Protein AF-T0ZUI6-F1 (afdb_monomer_lite)

Organism: NCBI:txid410659

Foldseek 3Di:
DVVVVVVVQLVCLQVLNRDDDDFFQWDADPSRAIAGDPPVLLLLLLLLLLVLCVVPLALQSSLVVCVLLLFFHWGAACDDPRHRDIDTHRDDSVNSVVSLLDCVLQVKRFAAQWDWDQDPVRDTDTGGDDPVPTSDIGGNRYDHSDHPVSSVVSVVSVVLVPQDDPQGHQDDDDDDDQPCRSNDADPPPRHAWDWDWDDDPVGTWIKTWQCPCCVPPVDPTPDIDTRPVVVVVVVVVVVVVCDLVVLVVVVVVVVVVVVSSVSSLVSLVVQLVVLVVQLVVLVVVLVPDDVVPVVVNVVSVVVNVVSVVVNVVSVVSSVVSVVVVVVPDDPVNSVVSSCVVVVSVVD

Structure (mmCIF, N/CA/C/O backbone):
data_AF-T0ZUI6-F1
#
_entry.id   AF-T0ZUI6-F1
#
loop_
_atom_site.group_PDB
_atom_site.id
_atom_site.type_symbol
_atom_site.label_atom_id
_atom_site.label_alt_id
_atom_site.label_comp_id
_atom_site.label_asym_id
_atom_site.label_entity_id
_atom_site.label_seq_id
_atom_site.pdbx_PDB_ins_code
_atom_site.Cartn_x
_atom_site.Cartn_y
_atom_site.Cartn_z
_atom_site.occupancy
_atom_site.B_iso_or_equiv
_atom_site.auth_seq_id
_atom_site.auth_comp_id
_atom_site.auth_asym_id
_atom_site.auth_atom_id
_atom_site.pdbx_PDB_model_num
ATOM 1 N N . ILE A 1 1 ? 30.536 22.634 -16.771 1.00 45.31 1 ILE A N 1
ATOM 2 C CA . ILE A 1 1 ? 29.563 21.756 -17.487 1.00 45.31 1 ILE A CA 1
ATOM 3 C C . ILE A 1 1 ? 28.452 21.236 -16.556 1.00 45.31 1 ILE A C 1
ATOM 5 O O . ILE A 1 1 ? 27.293 21.304 -16.951 1.00 45.31 1 ILE A O 1
ATOM 9 N N . ARG A 1 2 ? 28.750 20.805 -15.313 1.00 40.41 2 ARG A N 1
ATOM 10 C CA . ARG A 1 2 ? 27.733 20.377 -14.320 1.00 40.41 2 ARG A CA 1
ATOM 11 C C . ARG A 1 2 ? 26.685 21.452 -13.968 1.00 40.41 2 ARG A C 1
ATOM 13 O O . ARG A 1 2 ? 25.501 21.129 -13.956 1.00 40.41 2 ARG A O 1
ATOM 20 N N . ASP A 1 3 ? 27.079 22.716 -13.801 1.00 45.09 3 ASP A N 1
ATOM 21 C CA . ASP A 1 3 ? 26.139 23.778 -13.383 1.00 45.09 3 ASP A CA 1
ATOM 22 C C . ASP A 1 3 ? 25.183 24.250 -14.491 1.00 45.09 3 ASP A C 1
ATOM 24 O O . ASP A 1 3 ? 24.012 24.528 -14.230 1.00 45.09 3 ASP A O 1
ATOM 28 N N . ARG A 1 4 ? 25.628 24.245 -15.759 1.00 49.06 4 ARG A N 1
ATOM 29 C CA . ARG A 1 4 ? 24.773 24.577 -16.920 1.00 49.06 4 ARG A CA 1
ATOM 30 C C . ARG A 1 4 ? 23.642 23.561 -17.118 1.00 49.06 4 ARG A C 1
ATOM 32 O O . ARG A 1 4 ? 22.514 23.954 -17.405 1.00 49.06 4 ARG A O 1
ATOM 39 N N . ASN A 1 5 ? 23.916 22.271 -16.903 1.00 72.31 5 ASN A N 1
ATOM 40 C CA . ASN A 1 5 ? 22.884 21.233 -16.972 1.00 72.31 5 ASN A CA 1
ATOM 41 C C . ASN A 1 5 ? 21.892 21.326 -15.810 1.00 72.31 5 ASN A C 1
ATOM 43 O O . ASN A 1 5 ? 20.707 21.055 -16.001 1.00 72.31 5 ASN A O 1
ATOM 47 N N . TRP A 1 6 ? 22.334 21.766 -14.630 1.00 78.19 6 TRP A N 1
ATOM 48 C CA . TRP A 1 6 ? 21.431 21.952 -13.497 1.00 78.19 6 TRP A CA 1
ATOM 49 C C . TRP A 1 6 ? 20.446 23.108 -13.748 1.00 78.19 6 TRP A C 1
ATOM 51 O O . TRP A 1 6 ? 19.241 22.939 -13.580 1.00 78.19 6 TRP A O 1
ATOM 61 N N . GLY A 1 7 ? 20.902 24.249 -14.272 1.00 81.56 7 GLY A N 1
ATOM 62 C CA . GLY A 1 7 ? 19.999 25.347 -14.652 1.00 81.56 7 GLY A CA 1
ATOM 63 C C . GLY A 1 7 ? 18.907 24.917 -15.647 1.00 81.56 7 GLY A C 1
ATOM 64 O O . GLY A 1 7 ? 17.725 25.215 -15.454 1.00 81.56 7 GLY A O 1
ATOM 65 N N . ALA A 1 8 ? 19.280 24.132 -16.665 1.00 84.62 8 ALA A N 1
ATOM 66 C CA . ALA A 1 8 ? 18.344 23.599 -17.657 1.00 84.62 8 ALA A CA 1
ATOM 67 C C . ALA A 1 8 ? 17.336 22.598 -17.056 1.00 84.62 8 ALA A C 1
ATOM 69 O O . ALA A 1 8 ? 16.141 22.665 -17.357 1.00 84.62 8 ALA A O 1
ATOM 70 N N . ILE A 1 9 ? 17.788 21.698 -16.174 1.00 85.88 9 ILE A N 1
ATOM 71 C CA . ILE A 1 9 ? 16.911 20.753 -15.465 1.00 85.88 9 ILE A CA 1
ATOM 72 C C . ILE A 1 9 ? 15.926 21.509 -14.568 1.00 85.88 9 ILE A C 1
ATOM 74 O O . ILE A 1 9 ? 14.733 21.220 -14.616 1.00 85.88 9 ILE A O 1
ATOM 78 N N . LEU A 1 10 ? 16.387 22.502 -13.799 1.00 88.19 10 LEU A N 1
ATOM 79 C CA . LEU A 1 10 ? 15.525 23.308 -12.926 1.00 88.19 10 LEU A CA 1
ATOM 80 C C . LEU A 1 10 ? 14.467 24.073 -13.722 1.00 88.19 10 LEU A C 1
ATOM 82 O O . LEU A 1 10 ? 13.301 24.070 -13.339 1.00 88.19 10 LEU A O 1
ATOM 86 N N . SER A 1 11 ? 14.844 24.680 -14.851 1.00 88.81 11 SER A N 1
ATOM 87 C CA . SER A 1 11 ? 13.900 25.366 -15.745 1.00 88.81 11 SER A CA 1
ATOM 88 C C . SER A 1 11 ? 12.824 24.418 -16.293 1.00 88.81 11 SER A C 1
ATOM 90 O O . SER A 1 11 ? 11.643 24.768 -16.351 1.00 88.81 11 SER A O 1
ATOM 92 N N . ARG A 1 12 ? 13.199 23.190 -16.673 1.00 89.12 12 ARG A N 1
ATOM 93 C CA . ARG A 1 12 ? 12.242 22.168 -17.131 1.00 89.12 12 ARG A CA 1
ATOM 94 C C . ARG A 1 12 ? 11.371 21.631 -15.996 1.00 89.12 12 ARG A C 1
ATOM 96 O O . ARG A 1 12 ? 10.187 21.398 -16.214 1.00 89.12 12 ARG A O 1
ATOM 103 N N . ALA A 1 13 ? 11.935 21.453 -14.805 1.00 89.06 13 ALA A N 1
ATOM 104 C CA . ALA A 1 13 ? 11.208 20.991 -13.628 1.00 89.06 13 ALA A CA 1
ATOM 105 C C . ALA A 1 13 ? 10.155 22.011 -13.176 1.00 89.06 13 ALA A C 1
ATOM 107 O O . ALA A 1 13 ? 9.006 21.632 -12.971 1.00 89.06 13 ALA A O 1
ATOM 108 N N . LYS A 1 14 ? 10.507 23.305 -13.144 1.00 88.94 14 LYS A N 1
ATOM 109 C CA . LYS A 1 14 ? 9.570 24.405 -12.847 1.00 88.94 14 LYS A CA 1
ATOM 110 C C . LYS A 1 14 ? 8.379 24.452 -13.800 1.00 88.94 14 LYS A C 1
ATOM 112 O O . LYS A 1 14 ? 7.282 24.788 -13.377 1.00 88.94 14 LYS A O 1
ATOM 117 N N . ARG A 1 15 ? 8.585 24.068 -15.063 1.00 88.19 15 ARG A N 1
ATOM 118 C CA . ARG A 1 15 ? 7.530 23.962 -16.084 1.00 88.19 15 ARG A CA 1
ATOM 119 C C . ARG A 1 15 ? 6.789 22.618 -16.088 1.00 88.19 15 ARG A C 1
ATOM 121 O O . ARG A 1 15 ? 5.941 22.415 -16.943 1.00 88.19 15 ARG A O 1
ATOM 128 N N . GLY A 1 16 ? 7.135 21.673 -15.212 1.00 86.00 16 GLY A N 1
ATOM 129 C CA . GLY A 1 16 ? 6.496 20.351 -15.164 1.00 86.00 16 GLY A CA 1
ATOM 130 C C . GLY A 1 16 ? 6.916 19.364 -16.263 1.00 86.00 16 GLY A C 1
ATOM 131 O O . GLY A 1 16 ? 6.442 18.235 -16.286 1.00 86.00 16 GLY A O 1
ATOM 132 N N . VAL A 1 17 ? 7.839 19.740 -17.156 1.00 87.56 17 VAL A N 1
ATOM 133 C CA . VAL A 1 17 ? 8.213 18.952 -18.354 1.00 87.56 17 VAL A CA 1
ATOM 134 C C . VAL A 1 17 ? 9.486 18.118 -18.175 1.00 87.56 17 VAL A C 1
ATOM 136 O O . VAL A 1 17 ? 10.002 17.506 -19.119 1.00 87.56 17 VAL A O 1
ATOM 139 N N . PHE A 1 18 ? 10.073 18.129 -16.977 1.00 89.88 18 PHE A N 1
ATOM 140 C CA . PHE A 1 18 ? 11.221 17.283 -16.669 1.00 89.88 18 PHE A CA 1
ATOM 141 C C . PHE A 1 18 ? 10.754 15.870 -16.292 1.00 89.88 18 PHE A C 1
ATOM 143 O O . PHE A 1 18 ? 10.020 15.702 -15.315 1.00 89.88 18 PHE A O 1
ATOM 150 N N . ARG A 1 19 ? 11.207 14.859 -17.051 1.00 89.56 19 ARG A N 1
ATOM 151 C CA . ARG A 1 19 ? 10.860 13.447 -16.829 1.00 89.56 19 ARG A CA 1
ATOM 152 C C . ARG A 1 19 ? 11.499 12.937 -15.536 1.00 89.56 19 ARG A C 1
ATOM 154 O O . ARG A 1 19 ? 12.711 12.767 -15.439 1.00 89.56 19 ARG A O 1
ATOM 161 N N . CYS A 1 20 ? 10.653 12.655 -14.554 1.00 88.12 20 CYS A N 1
ATOM 162 C CA . CYS A 1 20 ? 11.022 12.004 -13.302 1.00 88.12 20 CYS A CA 1
ATOM 163 C C . CYS A 1 20 ? 10.689 10.513 -13.355 1.00 88.12 20 CYS A C 1
ATOM 165 O O . CYS A 1 20 ? 9.797 10.098 -14.092 1.00 88.12 20 CYS A O 1
ATOM 167 N N . MET A 1 21 ? 11.341 9.713 -12.513 1.00 89.75 21 MET A N 1
ATOM 168 C CA . MET A 1 21 ? 10.898 8.343 -12.256 1.00 89.75 21 MET A CA 1
ATOM 169 C C . MET A 1 21 ? 9.451 8.356 -11.737 1.00 89.75 21 MET A C 1
ATOM 171 O O . MET A 1 21 ? 9.149 9.057 -10.766 1.00 89.75 21 MET A O 1
ATOM 175 N N . LEU A 1 22 ? 8.570 7.607 -12.400 1.00 92.81 22 LEU A N 1
ATOM 176 C CA . LEU A 1 22 ? 7.165 7.484 -12.024 1.00 92.81 22 LEU A CA 1
ATOM 177 C C . LEU A 1 22 ? 6.980 6.353 -11.002 1.00 92.81 22 LEU A C 1
ATOM 179 O O . LEU A 1 22 ? 7.715 5.365 -11.049 1.00 92.81 22 LEU A O 1
ATOM 183 N N . PRO A 1 23 ? 6.034 6.481 -10.055 1.00 94.50 23 PRO A N 1
ATOM 184 C CA . PRO A 1 23 ? 5.627 5.347 -9.238 1.00 94.50 23 PRO A CA 1
ATOM 185 C C . PRO A 1 23 ? 4.874 4.311 -10.089 1.00 94.50 23 PRO A C 1
ATOM 187 O O . PRO A 1 23 ? 4.477 4.594 -11.220 1.00 94.50 23 PRO A O 1
ATOM 190 N N . ILE A 1 24 ? 4.677 3.110 -9.538 1.00 95.94 24 ILE A N 1
ATOM 191 C CA . ILE A 1 24 ? 3.843 2.085 -10.176 1.00 95.94 24 ILE A CA 1
ATOM 192 C C . ILE A 1 24 ? 2.432 2.634 -10.441 1.00 95.94 24 ILE A C 1
ATOM 194 O O . ILE A 1 24 ? 1.942 3.466 -9.682 1.00 95.94 24 ILE A O 1
ATOM 198 N N . GLY A 1 25 ? 1.801 2.197 -11.530 1.00 95.62 25 GLY A N 1
ATOM 199 C CA . GLY A 1 25 ? 0.489 2.696 -11.941 1.00 95.62 25 GLY A CA 1
ATOM 200 C C . GLY A 1 25 ? 0.518 3.821 -12.959 1.00 95.62 25 GLY A C 1
ATOM 201 O O . GLY A 1 25 ? -0.556 4.257 -13.369 1.00 95.62 25 GLY A O 1
ATOM 202 N N . PHE A 1 26 ? 1.702 4.256 -13.390 1.00 96.38 26 PHE A N 1
ATOM 203 C CA . PHE A 1 26 ? 1.852 5.281 -14.413 1.00 96.38 26 PHE A CA 1
ATOM 204 C C . PHE A 1 26 ? 2.934 4.937 -15.429 1.00 96.38 26 PHE A C 1
ATOM 206 O O . PHE A 1 26 ? 3.950 4.314 -15.101 1.00 96.38 26 PHE A O 1
ATOM 213 N N . VAL A 1 27 ? 2.746 5.436 -16.646 1.00 95.00 27 VAL A N 1
ATOM 214 C CA . VAL A 1 27 ? 3.715 5.376 -17.744 1.00 95.00 27 VAL A CA 1
ATOM 215 C C . VAL A 1 27 ? 3.816 6.737 -18.433 1.00 95.00 27 VAL A C 1
ATOM 217 O O . VAL A 1 27 ? 2.928 7.578 -18.296 1.00 95.00 27 VAL A O 1
ATOM 220 N N . TYR A 1 28 ? 4.916 6.965 -19.151 1.00 94.06 28 TYR A N 1
ATOM 221 C CA . TYR A 1 28 ? 5.004 8.080 -20.091 1.00 94.06 28 TYR A CA 1
ATOM 222 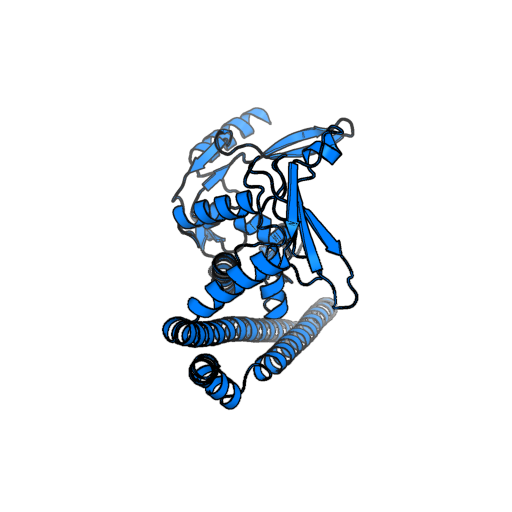C C . TYR A 1 28 ? 4.534 7.619 -21.469 1.00 94.06 28 TYR A C 1
ATOM 224 O O . TYR A 1 28 ? 4.926 6.533 -21.901 1.00 94.06 28 TYR A O 1
ATOM 232 N N . ASP A 1 29 ? 3.757 8.447 -22.159 1.00 92.12 29 ASP A N 1
ATOM 233 C CA . ASP A 1 29 ? 3.472 8.262 -23.584 1.00 92.12 29 ASP A CA 1
ATOM 234 C C . ASP A 1 29 ? 4.645 8.730 -24.473 1.00 92.12 29 ASP A C 1
ATOM 236 O O . ASP A 1 29 ? 5.714 9.135 -23.986 1.00 92.12 29 ASP A O 1
ATOM 240 N N . ALA A 1 30 ? 4.451 8.664 -25.794 1.00 89.81 30 ALA A N 1
ATOM 241 C CA . ALA A 1 30 ? 5.429 9.128 -26.777 1.00 89.81 30 ALA A CA 1
ATOM 242 C C . ALA A 1 30 ? 5.774 10.620 -26.589 1.00 89.81 30 ALA A C 1
ATOM 244 O O . ALA A 1 30 ? 6.952 10.989 -26.618 1.00 89.81 30 ALA A O 1
ATOM 245 N N . ASP A 1 31 ? 4.771 11.442 -26.272 1.00 88.50 31 ASP A N 1
ATOM 246 C CA . ASP A 1 31 ? 4.897 12.886 -26.053 1.00 88.50 31 ASP A CA 1
ATOM 247 C C . ASP A 1 31 ? 5.491 13.242 -24.675 1.00 88.50 31 ASP A C 1
ATOM 249 O O . ASP A 1 31 ? 5.823 14.394 -24.389 1.00 88.50 31 ASP A O 1
ATOM 253 N N . GLY A 1 32 ? 5.690 12.253 -23.798 1.00 87.06 32 GLY A N 1
ATOM 254 C CA . GLY A 1 32 ? 6.199 12.438 -22.443 1.00 87.06 32 GLY A CA 1
ATOM 255 C C . GLY A 1 32 ? 5.173 12.932 -21.430 1.00 87.06 32 GLY A C 1
ATOM 256 O O . GLY A 1 32 ? 5.584 13.403 -20.366 1.00 87.06 32 GLY A O 1
ATOM 257 N N . ARG A 1 33 ? 3.878 12.811 -21.722 1.00 90.75 33 ARG A N 1
ATOM 258 C CA . ARG A 1 33 ? 2.788 13.019 -20.766 1.00 90.75 33 ARG A CA 1
ATOM 259 C C . ARG A 1 33 ? 2.650 11.791 -19.878 1.00 90.75 33 ARG A C 1
ATOM 261 O O . ARG A 1 33 ? 2.968 10.672 -20.274 1.00 90.75 33 ARG A O 1
ATOM 268 N N . VAL A 1 34 ? 2.211 12.012 -18.645 1.00 94.94 34 VAL A N 1
ATOM 269 C CA . VAL A 1 34 ? 1.981 10.932 -17.683 1.00 94.94 34 VAL A CA 1
ATOM 270 C C . VAL A 1 34 ? 0.567 10.401 -17.884 1.00 94.94 34 VAL A C 1
ATOM 272 O O . VAL A 1 34 ? -0.392 11.163 -17.800 1.00 94.94 34 VAL A O 1
ATOM 275 N N . LEU A 1 35 ? 0.445 9.098 -18.119 1.00 95.38 35 LEU A N 1
ATOM 276 C CA . LEU A 1 35 ? -0.824 8.383 -18.226 1.00 95.38 35 LEU A CA 1
ATOM 277 C C . LEU A 1 35 ? -0.897 7.284 -17.165 1.00 95.38 35 LEU A C 1
ATOM 279 O O . LEU A 1 35 ? 0.128 6.877 -16.607 1.00 95.38 35 LEU A O 1
ATOM 283 N N . LEU A 1 36 ? -2.109 6.793 -16.896 1.00 96.69 36 LEU A N 1
ATOM 284 C CA . LEU A 1 36 ? -2.291 5.576 -16.106 1.00 96.69 36 LEU A CA 1
ATOM 285 C C . LEU A 1 36 ? -1.649 4.384 -16.830 1.00 96.69 36 LEU A C 1
ATOM 287 O O . LEU A 1 36 ? -1.609 4.340 -18.058 1.00 96.69 36 LEU A O 1
ATOM 291 N N . ASP A 1 37 ? -1.135 3.427 -16.060 1.00 95.38 37 ASP A N 1
ATOM 292 C CA . ASP A 1 37 ? -0.560 2.194 -16.601 1.00 95.38 37 ASP A CA 1
ATOM 293 C C . ASP A 1 37 ? -1.608 1.454 -17.451 1.00 95.38 37 ASP A C 1
ATOM 295 O O . ASP A 1 37 ? -2.725 1.262 -16.972 1.00 95.38 37 ASP A O 1
ATOM 299 N N . PRO A 1 38 ? -1.310 1.047 -18.695 1.00 93.81 38 PRO A N 1
ATOM 300 C CA . PRO A 1 38 ? -2.276 0.329 -19.525 1.00 93.81 38 PRO A CA 1
ATOM 301 C C . PRO A 1 38 ? -2.641 -1.054 -18.963 1.00 93.81 38 PRO A C 1
ATOM 303 O O . PRO A 1 38 ? -3.691 -1.587 -19.315 1.00 93.81 38 PRO A O 1
ATOM 306 N N . ASP A 1 39 ? -1.809 -1.633 -18.087 1.00 93.75 39 ASP A N 1
ATOM 307 C CA . ASP A 1 39 ? -2.113 -2.894 -17.410 1.00 93.75 39 ASP A CA 1
ATOM 308 C C . ASP A 1 39 ? -3.298 -2.700 -16.440 1.00 93.75 39 ASP A C 1
ATOM 310 O O . ASP A 1 39 ? -3.193 -2.054 -15.389 1.00 93.75 39 ASP A O 1
ATOM 314 N N . GLN A 1 40 ? -4.454 -3.270 -16.803 1.00 93.25 40 GLN A N 1
ATOM 315 C CA . GLN A 1 40 ? -5.675 -3.176 -16.002 1.00 93.25 40 GLN A CA 1
ATOM 316 C C . GLN A 1 40 ? -5.512 -3.798 -14.613 1.00 93.25 40 GLN A C 1
ATOM 318 O O . GLN A 1 40 ? -6.090 -3.282 -13.656 1.00 93.25 40 GLN A O 1
ATOM 323 N N . GLN A 1 41 ? -4.708 -4.856 -14.475 1.00 93.94 41 GLN A N 1
ATOM 324 C CA . GLN A 1 41 ? -4.461 -5.488 -13.183 1.00 93.94 41 GLN A CA 1
ATOM 325 C C . GLN A 1 41 ? -3.731 -4.509 -12.260 1.00 93.94 41 GLN A C 1
ATOM 327 O O . GLN A 1 41 ? -4.143 -4.300 -11.121 1.00 93.94 41 GLN A O 1
ATOM 332 N N . VAL A 1 42 ? -2.699 -3.824 -12.771 1.00 95.88 42 VAL A N 1
ATOM 333 C CA . VAL A 1 42 ? -1.978 -2.779 -12.020 1.00 95.88 42 VAL A CA 1
ATOM 334 C C . VAL A 1 42 ? -2.939 -1.678 -11.579 1.00 95.88 42 VAL A C 1
ATOM 336 O O . VAL A 1 42 ? -2.944 -1.279 -10.412 1.00 95.88 42 VAL A O 1
ATOM 339 N N . GLN A 1 43 ? -3.783 -1.213 -12.499 1.00 96.56 43 GLN A N 1
ATOM 340 C CA . GLN A 1 43 ? -4.776 -0.186 -12.219 1.00 96.56 43 GLN A CA 1
ATOM 341 C C . GLN A 1 43 ? -5.768 -0.594 -11.121 1.00 96.56 43 GLN A C 1
ATOM 343 O O . GLN A 1 43 ? -6.065 0.207 -10.227 1.00 96.56 43 GLN A O 1
ATOM 348 N N . GLN A 1 44 ? -6.287 -1.818 -11.184 1.00 96.19 44 GLN A N 1
ATOM 349 C CA . GLN A 1 44 ? -7.252 -2.341 -10.221 1.00 96.19 44 GLN A CA 1
ATOM 350 C C . GLN A 1 44 ? -6.605 -2.560 -8.850 1.00 96.19 44 GLN A C 1
ATOM 352 O O . GLN A 1 44 ? -7.174 -2.146 -7.844 1.00 96.19 44 GLN A O 1
ATOM 357 N N . THR A 1 45 ? -5.381 -3.095 -8.789 1.00 97.25 45 THR A N 1
ATOM 358 C CA . THR A 1 45 ? -4.665 -3.281 -7.517 1.00 97.25 45 THR A CA 1
ATOM 359 C C . THR A 1 45 ? -4.353 -1.956 -6.818 1.00 97.25 45 THR A C 1
ATOM 361 O O . THR A 1 45 ? -4.435 -1.870 -5.594 1.00 97.25 45 THR A O 1
ATOM 364 N N . ILE A 1 46 ? -4.016 -0.898 -7.563 1.00 97.56 46 ILE A N 1
ATOM 365 C CA . ILE A 1 46 ? -3.754 0.422 -6.966 1.00 97.56 46 ILE A CA 1
ATOM 366 C C . ILE A 1 46 ? -5.047 1.068 -6.454 1.00 97.56 46 ILE A C 1
ATOM 368 O O . ILE A 1 46 ? -5.033 1.678 -5.386 1.00 97.56 46 ILE A O 1
ATOM 372 N N . ARG A 1 47 ? -6.172 0.907 -7.163 1.00 96.81 47 ARG A N 1
ATOM 373 C CA . ARG A 1 47 ? -7.484 1.359 -6.664 1.00 96.81 47 ARG A CA 1
ATOM 374 C C . ARG A 1 47 ? -7.866 0.620 -5.387 1.00 96.81 47 ARG A C 1
ATOM 376 O O . ARG A 1 47 ? -8.148 1.272 -4.387 1.00 96.81 47 ARG A O 1
ATOM 383 N N . HIS A 1 48 ? -7.739 -0.708 -5.394 1.00 96.44 48 HIS A N 1
ATOM 384 C CA . HIS A 1 48 ? -7.963 -1.553 -4.219 1.00 96.44 48 HIS A CA 1
ATOM 385 C C . HIS A 1 48 ? -7.082 -1.145 -3.033 1.00 96.44 48 HIS A C 1
ATOM 387 O O . HIS A 1 48 ? -7.541 -1.103 -1.895 1.00 96.44 48 HIS A O 1
ATOM 393 N N . PHE A 1 49 ? -5.826 -0.760 -3.283 1.00 97.50 49 PHE A N 1
ATOM 394 C CA . PHE A 1 49 ? -4.925 -0.255 -2.245 1.00 97.50 49 PHE A CA 1
ATOM 395 C C . PHE A 1 49 ? -5.455 1.011 -1.568 1.00 97.50 49 PHE A C 1
ATOM 397 O O . PHE A 1 49 ? -5.492 1.080 -0.338 1.00 97.50 49 PHE A O 1
ATOM 404 N N . PHE A 1 50 ? -5.868 2.011 -2.349 1.00 97.19 50 PHE A N 1
ATOM 405 C CA . PHE A 1 50 ? -6.373 3.262 -1.787 1.00 97.19 50 PHE A CA 1
ATOM 406 C C . PHE A 1 50 ? -7.747 3.108 -1.139 1.00 97.19 50 PHE A C 1
ATOM 408 O O . PHE A 1 50 ? -7.995 3.725 -0.107 1.00 97.19 50 PHE A O 1
ATOM 415 N N . GLU A 1 51 ? -8.608 2.257 -1.689 1.00 94.62 51 GLU A N 1
ATOM 416 C CA . GLU A 1 51 ? -9.888 1.900 -1.079 1.00 94.62 51 GLU A CA 1
ATOM 417 C C . GLU A 1 51 ? -9.688 1.182 0.263 1.00 94.62 51 GLU A C 1
ATOM 419 O O . GLU A 1 51 ? -10.283 1.562 1.272 1.00 94.62 51 GLU A O 1
ATOM 424 N N . THR A 1 52 ? -8.761 0.222 0.310 1.00 92.12 52 THR A N 1
ATOM 425 C CA . THR A 1 52 ? -8.375 -0.464 1.548 1.00 92.12 52 THR A CA 1
ATOM 426 C C . THR A 1 52 ? -7.848 0.532 2.575 1.00 92.12 52 THR A C 1
ATOM 428 O O . THR A 1 52 ? -8.299 0.513 3.718 1.00 92.12 52 THR A O 1
ATOM 431 N N . PHE A 1 53 ? -6.951 1.446 2.187 1.00 93.56 53 PHE A N 1
ATOM 432 C CA . PHE A 1 53 ? -6.444 2.471 3.101 1.00 93.56 53 PHE A CA 1
ATOM 433 C C . PHE A 1 53 ? -7.549 3.404 3.604 1.00 93.56 53 PHE A C 1
ATOM 435 O O . PHE A 1 53 ? -7.598 3.682 4.801 1.00 93.56 53 PHE A O 1
ATOM 442 N N . ARG A 1 54 ? -8.457 3.846 2.724 1.00 91.38 54 ARG A N 1
ATOM 443 C CA . ARG A 1 54 ? -9.609 4.683 3.090 1.00 91.38 54 ARG A CA 1
ATOM 444 C C . ARG A 1 54 ? -10.464 4.011 4.168 1.00 91.38 54 ARG A C 1
ATOM 446 O O . ARG A 1 54 ? -10.938 4.691 5.069 1.00 91.38 54 ARG A O 1
ATOM 453 N N . ARG A 1 55 ? -10.612 2.684 4.095 1.00 86.44 55 ARG A N 1
ATOM 454 C CA . ARG A 1 55 ? -11.341 1.866 5.071 1.00 86.44 55 ARG A CA 1
ATOM 455 C C . ARG A 1 55 ? -10.601 1.727 6.402 1.00 86.44 55 ARG A C 1
ATOM 457 O O . ARG A 1 55 ? -11.191 1.947 7.452 1.00 86.44 55 ARG A O 1
ATOM 464 N N . VAL A 1 56 ? -9.331 1.313 6.380 1.00 84.00 56 VAL A N 1
ATOM 465 C CA . VAL A 1 56 ? -8.609 0.942 7.616 1.00 84.00 56 VAL A CA 1
ATOM 466 C C . VAL A 1 56 ? -7.882 2.109 8.284 1.00 84.00 56 VAL A C 1
ATOM 468 O O . VAL A 1 56 ? -7.438 1.988 9.423 1.00 84.00 56 VAL A O 1
ATOM 471 N N . GLY A 1 57 ? -7.664 3.207 7.561 1.00 83.50 57 GLY A N 1
ATOM 472 C CA . GLY A 1 57 ? -6.997 4.415 8.044 1.00 83.50 57 GLY A CA 1
ATOM 473 C C . GLY A 1 57 ? -5.516 4.255 8.401 1.00 83.50 57 GLY A C 1
ATOM 474 O O . GLY A 1 57 ? -4.897 5.228 8.807 1.00 83.50 57 GLY A O 1
ATOM 475 N N . SER A 1 58 ? -4.917 3.066 8.263 1.00 82.50 58 SER A N 1
ATOM 476 C CA . SER A 1 58 ? -3.532 2.769 8.654 1.00 82.50 58 SER A CA 1
ATOM 477 C C . SER A 1 58 ? -2.763 2.052 7.546 1.00 82.50 58 SER A C 1
ATOM 479 O O . SER A 1 58 ? -3.218 1.055 6.984 1.00 82.50 58 SER A O 1
ATOM 481 N N . ALA A 1 59 ? -1.539 2.513 7.272 1.00 85.19 59 ALA A N 1
ATOM 482 C CA . ALA A 1 59 ? -0.665 1.895 6.276 1.00 85.19 59 ALA A CA 1
ATOM 483 C C . ALA A 1 59 ? -0.249 0.465 6.663 1.00 85.19 59 ALA A C 1
ATOM 485 O O . ALA A 1 59 ? -0.121 -0.398 5.796 1.00 85.19 59 ALA A O 1
ATOM 486 N N . GLN A 1 60 ? -0.063 0.197 7.961 1.00 81.25 60 GLN A N 1
ATOM 487 C CA . GLN A 1 60 ? 0.263 -1.147 8.444 1.00 81.25 60 GLN A CA 1
ATOM 488 C C . GLN A 1 60 ? -0.946 -2.077 8.340 1.00 81.25 60 GLN A C 1
ATOM 490 O 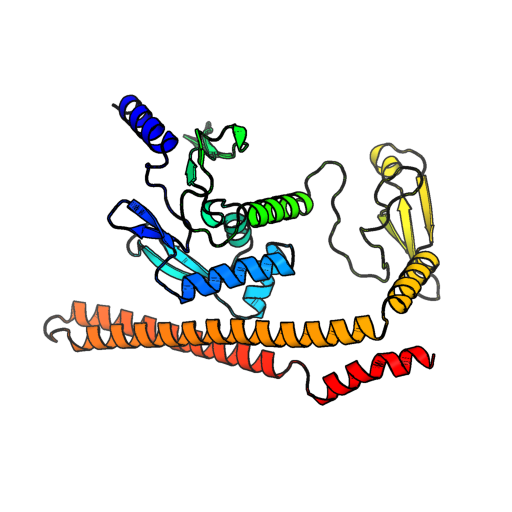O . GLN A 1 60 ? -0.800 -3.206 7.880 1.00 81.25 60 GLN A O 1
ATOM 495 N N . ALA A 1 61 ? -2.136 -1.592 8.705 1.00 78.44 61 ALA A N 1
ATOM 496 C CA . ALA A 1 61 ? -3.368 -2.356 8.533 1.00 78.44 61 ALA A CA 1
ATOM 497 C C . ALA A 1 61 ? -3.659 -2.631 7.048 1.00 78.44 61 ALA A C 1
ATOM 499 O O . ALA A 1 61 ? -4.109 -3.718 6.714 1.00 78.44 61 ALA A O 1
ATOM 500 N N . THR A 1 62 ? -3.319 -1.697 6.152 1.00 87.44 62 THR A N 1
ATOM 501 C CA . THR A 1 62 ? -3.462 -1.878 4.696 1.00 87.44 62 THR A CA 1
ATOM 502 C C . THR A 1 62 ? -2.548 -2.992 4.186 1.00 87.44 62 THR A C 1
ATOM 504 O O . THR A 1 62 ? -2.992 -3.872 3.459 1.00 87.44 62 THR A O 1
ATOM 507 N N . ALA A 1 63 ? -1.277 -2.998 4.603 1.00 84.69 63 ALA A N 1
ATOM 508 C CA . ALA A 1 63 ? -0.342 -4.071 4.259 1.00 84.69 63 ALA A CA 1
ATOM 509 C C . ALA A 1 63 ? -0.804 -5.436 4.795 1.00 84.69 63 ALA A C 1
ATOM 511 O O . ALA A 1 63 ? -0.718 -6.440 4.091 1.00 84.69 63 ALA A O 1
ATOM 512 N N . ARG A 1 64 ? -1.334 -5.465 6.024 1.00 81.31 64 ARG A N 1
ATOM 513 C CA . ARG A 1 64 ? -1.890 -6.679 6.626 1.00 81.31 64 ARG A CA 1
ATOM 514 C C . ARG A 1 64 ? -3.107 -7.197 5.853 1.00 81.31 64 ARG A C 1
ATOM 516 O O . ARG A 1 64 ? -3.119 -8.379 5.540 1.00 81.31 64 ARG A O 1
ATOM 523 N N . ALA A 1 65 ? -4.049 -6.324 5.494 1.00 84.19 65 ALA A N 1
ATOM 524 C CA . ALA A 1 65 ? -5.235 -6.697 4.724 1.00 84.19 65 ALA A CA 1
ATOM 525 C C . ALA A 1 65 ? -4.859 -7.328 3.374 1.00 84.19 65 ALA A C 1
ATOM 527 O O . ALA A 1 65 ? -5.337 -8.404 3.051 1.00 84.19 65 ALA A O 1
ATOM 528 N N . PHE A 1 66 ? -3.907 -6.742 2.639 1.00 88.56 66 PHE A N 1
ATOM 529 C CA . PHE A 1 66 ? -3.410 -7.326 1.384 1.00 88.56 66 PHE A CA 1
ATOM 530 C C . PHE A 1 66 ? -2.841 -8.737 1.564 1.00 88.56 66 PHE A C 1
ATOM 532 O O . PHE A 1 66 ? -3.024 -9.599 0.706 1.00 88.56 66 PHE A O 1
ATOM 539 N N . ARG A 1 67 ? -2.134 -8.971 2.674 1.00 85.50 67 ARG A N 1
ATOM 540 C CA . ARG A 1 67 ? -1.573 -10.283 2.998 1.00 85.50 67 ARG A CA 1
ATOM 541 C C . ARG A 1 67 ? -2.663 -11.293 3.354 1.00 85.50 67 ARG A C 1
ATOM 543 O O . ARG A 1 67 ? -2.594 -12.417 2.876 1.00 85.50 67 ARG A O 1
ATOM 550 N N . GLU A 1 68 ? -3.640 -10.894 4.165 1.00 82.12 68 GLU A N 1
ATOM 551 C CA . GLU A 1 68 ? -4.793 -11.725 4.551 1.00 82.12 68 GLU A CA 1
ATOM 552 C C . GLU A 1 68 ? -5.658 -12.086 3.333 1.00 82.12 68 GLU A C 1
ATOM 554 O O . GLU A 1 68 ? -6.055 -13.234 3.174 1.00 82.12 68 GLU A O 1
ATOM 559 N N . GLU A 1 69 ? -5.854 -11.142 2.412 1.00 86.44 69 GLU A N 1
ATOM 560 C CA . GLU A 1 69 ? -6.587 -11.338 1.155 1.00 86.44 69 GLU A CA 1
ATOM 561 C C . GLU A 1 69 ? -5.790 -12.135 0.096 1.00 86.44 69 GLU A C 1
ATOM 563 O O . GLU A 1 69 ? -6.324 -12.475 -0.963 1.00 86.44 69 GLU A O 1
ATOM 568 N N . GLY A 1 70 ? -4.499 -12.403 0.331 1.00 86.00 70 GLY A N 1
ATOM 569 C CA . GLY A 1 70 ? -3.612 -13.077 -0.624 1.00 86.00 70 GLY A CA 1
ATOM 570 C C . GLY A 1 70 ? -3.289 -12.255 -1.881 1.00 86.00 70 GLY A C 1
ATOM 571 O O . GLY A 1 70 ? -2.828 -12.804 -2.883 1.00 86.00 70 GLY A O 1
ATOM 572 N N . VAL A 1 71 ? -3.516 -10.938 -1.862 1.00 91.25 71 VAL A N 1
ATOM 573 C CA . VAL A 1 71 ? -3.311 -10.049 -3.013 1.00 91.25 71 VAL A CA 1
ATOM 574 C C . VAL A 1 71 ? -1.869 -9.530 -3.033 1.00 91.25 71 VAL A C 1
ATOM 576 O O . VAL A 1 71 ? -1.398 -8.871 -2.104 1.00 91.25 71 VAL A O 1
ATOM 579 N N . LYS A 1 72 ? -1.143 -9.785 -4.127 1.00 93.06 72 LYS A N 1
ATOM 580 C CA . LYS A 1 72 ? 0.204 -9.228 -4.341 1.00 93.06 72 LYS A CA 1
ATOM 581 C C . LYS A 1 72 ? 0.116 -7.792 -4.880 1.00 93.06 72 LYS A C 1
ATOM 583 O O . LYS A 1 72 ? -0.826 -7.427 -5.574 1.00 93.06 72 LYS A O 1
ATOM 588 N N . PHE A 1 73 ? 1.133 -6.976 -4.612 1.00 95.06 73 PHE A N 1
ATOM 589 C CA . PHE A 1 73 ? 1.215 -5.580 -5.046 1.00 95.06 73 PHE A CA 1
ATOM 590 C C . PHE A 1 73 ? 2.257 -5.391 -6.170 1.00 95.06 73 PHE A C 1
ATOM 592 O O . PHE A 1 73 ? 3.389 -5.888 -6.048 1.00 95.06 73 PHE A O 1
ATOM 599 N N . PRO A 1 74 ? 1.944 -4.630 -7.238 1.00 96.00 74 PRO A N 1
ATOM 600 C CA . PRO A 1 74 ? 2.816 -4.487 -8.401 1.00 96.00 74 PRO A CA 1
ATOM 601 C C . PRO A 1 74 ? 4.012 -3.569 -8.124 1.00 96.00 74 PRO A C 1
ATOM 603 O O . PRO A 1 74 ? 3.917 -2.548 -7.432 1.00 96.00 74 PRO A O 1
ATOM 606 N N . TYR A 1 75 ? 5.174 -3.940 -8.648 1.00 91.81 75 TYR A N 1
ATOM 607 C CA . TYR A 1 75 ? 6.448 -3.239 -8.518 1.00 91.81 75 TYR A CA 1
ATOM 608 C C . TYR A 1 75 ? 7.105 -3.118 -9.883 1.00 91.81 75 TYR A C 1
ATOM 610 O O . TYR A 1 75 ? 7.447 -4.127 -10.484 1.00 91.81 75 TYR A O 1
ATOM 618 N N . ARG A 1 76 ? 7.368 -1.897 -10.348 1.00 92.38 76 ARG A N 1
ATOM 619 C CA . ARG A 1 76 ? 8.180 -1.707 -11.551 1.00 92.38 76 ARG A CA 1
ATOM 620 C C . ARG A 1 76 ? 9.662 -1.724 -11.181 1.00 92.38 76 ARG A C 1
ATOM 622 O O . ARG A 1 76 ? 10.099 -0.955 -10.322 1.00 92.38 76 ARG A O 1
ATOM 629 N N . VAL A 1 77 ? 10.438 -2.582 -11.831 1.00 90.38 77 VAL A N 1
ATOM 630 C CA . VAL A 1 77 ? 11.895 -2.641 -11.677 1.00 90.38 77 VAL A CA 1
ATOM 631 C C . VAL A 1 77 ? 12.518 -1.463 -12.424 1.00 90.38 77 VAL A C 1
ATOM 633 O O . VAL A 1 77 ? 12.225 -1.230 -13.592 1.00 90.38 77 VAL A O 1
ATOM 636 N N . HIS A 1 78 ? 13.389 -0.697 -11.768 1.00 85.75 78 HIS A N 1
ATOM 637 C CA . HIS A 1 78 ? 13.930 0.547 -12.339 1.00 85.75 78 HIS A CA 1
ATOM 638 C C . HIS A 1 78 ? 15.383 0.442 -12.825 1.00 85.75 78 HIS A C 1
ATOM 640 O O . HIS A 1 78 ? 15.855 1.320 -13.550 1.00 85.75 78 HIS A O 1
ATOM 646 N N . SER A 1 79 ? 16.097 -0.614 -12.437 1.00 86.25 79 SER A N 1
ATOM 647 C CA . SER A 1 79 ? 17.517 -0.820 -12.730 1.00 86.25 79 SER A CA 1
ATOM 648 C C . SER A 1 79 ? 17.832 -2.300 -12.958 1.00 86.25 79 SER A C 1
ATOM 650 O O . SER A 1 79 ? 17.056 -3.178 -12.585 1.00 86.25 79 SER A O 1
ATOM 652 N N . 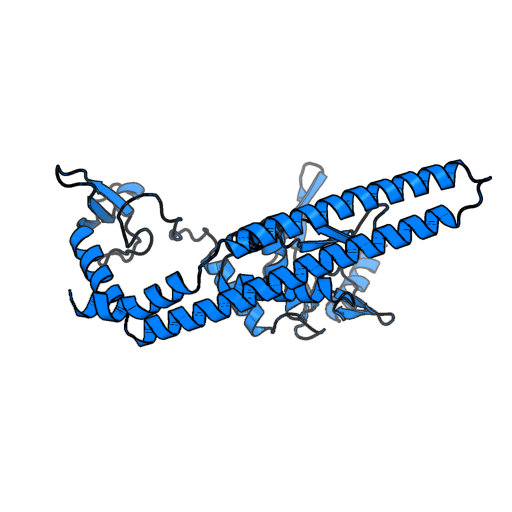GLY A 1 80 ? 18.989 -2.569 -13.565 1.00 88.50 80 GLY A N 1
ATOM 653 C CA . GLY A 1 80 ? 19.451 -3.926 -13.849 1.00 88.50 80 GLY A CA 1
ATOM 654 C C . GLY A 1 80 ? 18.836 -4.542 -15.115 1.00 88.50 80 GLY A C 1
ATOM 655 O O . GLY A 1 80 ? 18.156 -3.849 -15.874 1.00 88.50 80 GLY A O 1
ATOM 656 N N . PRO A 1 81 ? 19.075 -5.844 -15.352 1.00 83.81 81 PRO A N 1
ATOM 657 C CA . PRO A 1 81 ? 18.696 -6.527 -16.593 1.00 83.81 81 PRO A CA 1
ATOM 658 C C . PRO A 1 81 ? 17.177 -6.648 -16.790 1.00 83.81 81 PRO A C 1
ATOM 660 O O . PRO A 1 81 ? 16.709 -6.735 -17.916 1.00 83.81 81 PRO A O 1
ATOM 663 N N . ARG A 1 82 ? 16.400 -6.589 -15.701 1.00 83.19 82 ARG A N 1
ATOM 664 C CA . ARG A 1 82 ? 14.927 -6.666 -15.697 1.00 83.19 82 ARG A CA 1
ATOM 665 C C . ARG A 1 82 ? 14.248 -5.293 -15.680 1.00 83.19 82 ARG A C 1
ATOM 667 O O . ARG A 1 82 ? 13.132 -5.142 -15.192 1.00 83.19 82 ARG A O 1
ATOM 674 N N . LYS A 1 83 ? 14.938 -4.243 -16.132 1.00 86.62 83 LYS A N 1
ATOM 675 C CA . LYS A 1 83 ? 14.413 -2.872 -16.106 1.00 86.62 83 LYS A CA 1
ATOM 676 C C . LYS A 1 83 ? 13.063 -2.787 -16.830 1.00 86.62 83 LYS A C 1
ATOM 678 O O . LYS A 1 83 ? 12.899 -3.307 -17.925 1.00 86.62 83 LYS A O 1
ATOM 683 N N . ASN A 1 84 ? 12.133 -2.057 -16.222 1.00 85.75 84 ASN A N 1
ATOM 684 C CA . ASN A 1 84 ? 10.739 -1.851 -16.616 1.00 85.75 84 ASN A CA 1
ATOM 685 C C . ASN A 1 84 ? 9.800 -3.053 -16.439 1.00 85.75 84 ASN A C 1
ATOM 687 O O . ASN A 1 84 ? 8.595 -2.860 -16.607 1.00 85.75 84 ASN A O 1
ATOM 691 N N . GLU A 1 85 ? 10.298 -4.229 -16.047 1.00 89.88 85 GLU A N 1
ATOM 692 C CA . GLU A 1 85 ? 9.460 -5.385 -15.712 1.00 89.88 85 GLU A CA 1
ATOM 693 C C . GLU A 1 85 ? 8.599 -5.091 -14.473 1.00 89.88 85 GLU A C 1
ATOM 695 O O . GLU A 1 85 ? 9.050 -4.426 -13.532 1.00 89.88 85 GLU A O 1
ATOM 700 N N . ILE A 1 86 ? 7.354 -5.576 -14.476 1.00 92.69 86 ILE A N 1
ATOM 701 C CA . ILE A 1 86 ? 6.451 -5.493 -13.325 1.00 92.69 86 ILE A CA 1
ATOM 702 C C . ILE A 1 86 ? 6.525 -6.807 -12.547 1.00 92.69 86 ILE A C 1
ATOM 704 O O . ILE A 1 86 ? 6.154 -7.857 -13.060 1.00 92.69 86 ILE A O 1
ATOM 708 N N . GLN A 1 87 ? 6.968 -6.725 -11.297 1.00 91.62 87 GLN A N 1
ATOM 709 C CA . GLN A 1 87 ? 6.991 -7.824 -10.340 1.00 91.62 87 GLN A CA 1
ATOM 710 C C . GLN A 1 87 ? 5.821 -7.715 -9.366 1.00 91.62 87 GLN A C 1
ATOM 712 O O . GLN A 1 87 ? 5.511 -6.631 -8.874 1.00 91.62 87 GLN A O 1
ATOM 717 N N . TRP A 1 88 ? 5.220 -8.848 -9.026 1.00 92.88 88 TRP A N 1
ATOM 718 C CA . TRP A 1 88 ? 4.123 -8.935 -8.067 1.00 92.88 88 TRP A CA 1
ATOM 719 C C . TRP A 1 88 ? 4.650 -9.511 -6.762 1.00 92.88 88 TRP A C 1
ATOM 721 O O . TRP A 1 88 ? 5.047 -10.670 -6.696 1.00 92.88 88 TRP A O 1
ATOM 731 N N . LEU A 1 89 ? 4.720 -8.669 -5.734 1.00 91.12 89 LEU A N 1
ATOM 732 C CA . LEU A 1 89 ? 5.347 -8.995 -4.452 1.00 91.12 89 LEU A CA 1
ATOM 733 C C . LEU A 1 89 ? 4.390 -8.670 -3.309 1.00 91.12 89 LEU A C 1
ATOM 735 O O . LEU A 1 89 ? 3.489 -7.852 -3.473 1.00 91.12 89 LEU A O 1
ATOM 739 N N . GLU A 1 90 ? 4.620 -9.244 -2.133 1.00 89.56 90 GLU A N 1
ATOM 740 C CA . GLU A 1 90 ? 3.880 -8.869 -0.927 1.00 89.56 90 GLU A CA 1
ATOM 741 C C . GLU A 1 90 ? 3.976 -7.355 -0.654 1.00 89.56 90 GLU A C 1
ATOM 743 O O . GLU A 1 90 ? 5.024 -6.715 -0.842 1.00 89.56 90 GLU A O 1
ATOM 748 N N . LEU A 1 91 ? 2.858 -6.762 -0.227 1.00 89.25 91 LEU A N 1
ATOM 749 C CA . LEU A 1 91 ? 2.805 -5.356 0.141 1.00 89.25 91 LEU A CA 1
ATOM 750 C C . LEU A 1 91 ? 3.475 -5.142 1.500 1.00 89.25 91 LEU A C 1
ATOM 752 O O . LEU A 1 91 ? 2.937 -5.492 2.543 1.00 89.25 91 LEU A O 1
ATOM 756 N N . THR A 1 92 ? 4.635 -4.489 1.503 1.00 86.12 92 THR A N 1
ATOM 757 C CA . THR A 1 92 ? 5.317 -4.125 2.749 1.00 86.12 92 THR A CA 1
ATOM 758 C C . THR A 1 92 ? 4.841 -2.775 3.285 1.00 86.12 92 THR A C 1
ATOM 760 O O . THR A 1 92 ? 4.496 -1.869 2.521 1.00 86.12 92 THR A O 1
ATOM 763 N N . PHE A 1 93 ? 4.916 -2.589 4.607 1.00 81.88 93 PHE A N 1
ATOM 764 C CA . PHE A 1 93 ? 4.587 -1.319 5.273 1.00 81.88 93 PHE A CA 1
ATOM 765 C C . PHE A 1 93 ? 5.315 -0.112 4.658 1.00 81.88 93 PHE A C 1
ATOM 767 O O . PHE A 1 93 ? 4.699 0.902 4.334 1.00 81.88 93 PHE A O 1
ATOM 774 N N . TYR A 1 94 ? 6.629 -0.230 4.438 1.00 83.31 94 TYR A N 1
ATOM 775 C CA . TYR A 1 94 ? 7.437 0.841 3.847 1.00 83.31 94 TYR A CA 1
ATOM 776 C C . TYR A 1 94 ? 6.914 1.267 2.470 1.00 83.31 94 TYR A C 1
ATOM 778 O O . TYR A 1 94 ? 6.907 2.449 2.117 1.00 83.31 94 TYR A O 1
ATOM 786 N N . ARG A 1 95 ? 6.461 0.294 1.679 1.00 88.62 95 ARG A N 1
ATOM 787 C CA . ARG A 1 95 ? 5.958 0.520 0.330 1.00 88.62 95 ARG A CA 1
ATOM 788 C C . ARG A 1 95 ? 4.549 1.103 0.348 1.00 88.62 95 ARG A C 1
ATOM 790 O O . ARG A 1 95 ? 4.289 2.007 -0.445 1.00 88.62 95 ARG A O 1
ATOM 797 N N . ALA A 1 96 ? 3.703 0.685 1.288 1.00 91.19 96 ALA A N 1
ATOM 798 C CA . ALA A 1 96 ? 2.418 1.327 1.549 1.00 91.19 96 ALA A CA 1
ATOM 799 C C . ALA A 1 96 ? 2.605 2.814 1.906 1.00 91.19 96 ALA A C 1
ATOM 801 O O . ALA A 1 96 ? 2.078 3.678 1.213 1.00 91.19 96 ALA A O 1
ATOM 802 N N . ILE A 1 97 ? 3.461 3.133 2.885 1.00 89.00 97 ILE A N 1
ATOM 803 C CA . ILE A 1 97 ? 3.768 4.519 3.292 1.00 89.00 97 ILE A CA 1
ATOM 804 C C . ILE A 1 97 ? 4.311 5.356 2.129 1.00 89.00 97 ILE A C 1
ATOM 806 O O . ILE A 1 97 ? 3.879 6.487 1.908 1.00 89.00 97 ILE A O 1
ATOM 810 N N . ARG A 1 98 ? 5.245 4.812 1.340 1.00 91.12 98 ARG A N 1
ATOM 811 C CA . ARG A 1 98 ? 5.773 5.518 0.162 1.00 91.12 98 ARG A CA 1
ATOM 812 C C . ARG A 1 98 ? 4.722 5.781 -0.905 1.00 91.12 98 ARG A C 1
ATOM 814 O O . ARG A 1 98 ? 4.843 6.783 -1.606 1.00 91.12 98 ARG A O 1
ATOM 821 N N . THR A 1 99 ? 3.771 4.867 -1.062 1.00 95.50 99 THR A N 1
ATOM 822 C CA . THR A 1 99 ? 2.673 4.985 -2.023 1.00 95.50 99 THR A CA 1
ATOM 823 C C . THR A 1 99 ? 1.705 6.068 -1.567 1.00 95.50 99 THR A C 1
ATOM 825 O O . THR A 1 99 ? 1.416 6.973 -2.341 1.00 95.50 99 THR A O 1
ATOM 828 N N . LEU A 1 100 ? 1.310 6.043 -0.292 1.00 95.12 100 LEU A N 1
ATOM 829 C CA . LEU A 1 100 ? 0.376 7.012 0.277 1.00 95.12 100 LEU A CA 1
ATOM 830 C C . LEU A 1 100 ? 0.938 8.435 0.295 1.00 95.12 100 LEU A C 1
ATOM 832 O O . LEU A 1 100 ? 0.227 9.352 -0.080 1.00 95.12 100 LEU A O 1
ATOM 836 N N . HIS A 1 101 ? 2.224 8.620 0.616 1.00 93.38 101 HIS A N 1
ATOM 837 C CA . HIS A 1 101 ? 2.861 9.945 0.599 1.00 93.38 101 HIS A CA 1
ATOM 838 C C . HIS A 1 101 ? 3.295 10.431 -0.791 1.00 93.38 101 HIS A C 1
ATOM 840 O O . HIS A 1 101 ? 4.178 11.295 -0.908 1.00 93.38 101 HIS A O 1
ATOM 846 N N . ASN A 1 102 ? 2.817 9.818 -1.873 1.00 94.88 102 ASN A N 1
ATOM 847 C CA . ASN A 1 102 ? 3.212 10.207 -3.219 1.00 94.88 102 ASN A CA 1
ATOM 848 C C . ASN A 1 102 ? 2.092 10.991 -3.914 1.00 94.88 102 ASN A C 1
ATOM 850 O O . ASN A 1 102 ? 1.147 10.382 -4.414 1.00 94.88 102 ASN A O 1
ATOM 854 N N . PRO A 1 103 ? 2.229 12.323 -4.051 1.00 94.94 103 PRO A N 1
ATOM 855 C CA . PRO A 1 103 ? 1.174 13.160 -4.617 1.00 94.94 103 PRO A CA 1
ATOM 856 C C . PRO A 1 103 ? 0.957 12.927 -6.121 1.00 94.94 103 PRO A C 1
ATOM 858 O O . PRO A 1 103 ? -0.024 13.403 -6.680 1.00 94.94 103 PRO A O 1
ATOM 861 N N . ARG A 1 104 ? 1.807 12.133 -6.796 1.00 95.81 104 ARG A N 1
ATOM 862 C CA . ARG A 1 104 ? 1.536 11.701 -8.179 1.00 95.81 104 ARG A CA 1
ATOM 863 C C . ARG A 1 104 ? 0.274 10.856 -8.294 1.00 95.81 104 ARG A C 1
ATOM 865 O O . ARG A 1 104 ? -0.352 10.903 -9.347 1.00 95.81 104 ARG A O 1
ATOM 872 N N . TYR A 1 105 ? -0.115 10.133 -7.241 1.00 97.31 105 TYR A N 1
ATOM 873 C CA . TYR A 1 105 ? -1.396 9.424 -7.228 1.00 97.31 105 TYR A CA 1
ATOM 874 C C . TYR A 1 105 ? -2.598 10.372 -7.196 1.00 97.31 105 TYR A C 1
ATOM 876 O O . TYR A 1 105 ? -3.667 9.965 -7.625 1.00 97.31 105 TYR A O 1
ATOM 884 N N . ALA A 1 106 ? -2.406 11.631 -6.799 1.00 96.81 106 ALA A N 1
ATOM 885 C CA . ALA A 1 106 ? -3.403 12.699 -6.858 1.00 96.81 106 ALA A CA 1
ATOM 886 C C . ALA A 1 106 ? -3.310 13.549 -8.142 1.00 96.81 106 ALA A C 1
ATOM 888 O O . ALA A 1 106 ? -3.832 14.656 -8.202 1.00 96.81 106 ALA A O 1
ATOM 889 N N . GLY A 1 107 ? -2.560 13.092 -9.153 1.00 95.38 107 GLY A N 1
ATOM 890 C CA . GLY A 1 107 ? -2.376 13.844 -10.397 1.00 95.38 107 GLY A CA 1
ATOM 891 C C . GLY A 1 107 ? -1.385 15.011 -10.307 1.00 95.38 107 GLY A C 1
ATOM 892 O O . GLY A 1 107 ? -1.311 15.825 -11.226 1.00 95.38 107 GLY A O 1
ATOM 893 N N . ALA A 1 108 ? -0.603 15.120 -9.227 1.00 94.94 108 ALA A N 1
ATOM 894 C CA . ALA A 1 108 ? 0.339 16.223 -9.057 1.00 94.94 108 ALA A CA 1
ATOM 895 C C . ALA A 1 108 ? 1.741 15.901 -9.600 1.00 94.94 108 ALA A C 1
ATOM 897 O O . ALA A 1 108 ? 2.361 14.880 -9.268 1.00 94.94 108 ALA A O 1
ATOM 898 N N . TYR A 1 109 ? 2.300 16.824 -10.379 1.00 94.38 109 TYR A N 1
ATOM 899 C CA . TYR A 1 109 ? 3.721 16.847 -10.684 1.00 94.38 109 TYR A CA 1
ATOM 900 C C . TYR A 1 109 ? 4.493 17.469 -9.520 1.00 94.38 109 TYR A C 1
ATOM 902 O O . TYR A 1 109 ? 4.116 18.507 -8.983 1.00 94.38 109 TYR A O 1
ATOM 910 N N . TYR A 1 110 ? 5.629 16.875 -9.157 1.00 93.75 110 TYR A N 1
ATOM 911 C CA . TYR A 1 110 ? 6.538 17.495 -8.201 1.00 93.75 110 TYR A CA 1
ATOM 912 C C . TYR A 1 110 ? 8.006 17.222 -8.516 1.00 93.75 110 TYR A C 1
ATOM 914 O O . TYR A 1 110 ? 8.365 16.178 -9.082 1.00 93.75 110 TYR A O 1
ATOM 922 N N . TYR A 1 111 ? 8.858 18.149 -8.073 1.00 92.12 111 TYR A N 1
ATOM 923 C CA . TYR A 1 111 ? 10.310 18.054 -8.148 1.00 92.12 111 TYR A CA 1
ATOM 924 C C . TYR A 1 111 ? 10.983 18.676 -6.915 1.00 92.12 111 TYR A C 1
ATOM 926 O O . TYR A 1 111 ? 10.508 19.659 -6.352 1.00 92.12 111 TYR A O 1
ATOM 934 N N . GLY A 1 112 ? 12.116 18.110 -6.486 1.00 88.56 112 GLY A N 1
ATOM 935 C CA . GLY A 1 112 ? 12.907 18.668 -5.380 1.00 88.56 112 GLY A CA 1
ATOM 936 C C . GLY A 1 112 ? 12.437 18.314 -3.962 1.00 88.56 112 GLY A C 1
ATOM 937 O O . GLY A 1 112 ? 12.816 19.001 -3.020 1.00 88.56 112 GLY A O 1
ATOM 938 N N . ARG A 1 113 ? 11.673 17.225 -3.782 1.00 88.12 113 ARG A N 1
ATOM 939 C CA . ARG A 1 113 ? 11.154 16.761 -2.472 1.00 88.12 113 ARG A CA 1
ATOM 940 C C . ARG A 1 113 ? 12.228 16.496 -1.400 1.00 88.12 113 ARG A C 1
ATOM 942 O O . ARG A 1 113 ? 11.916 16.392 -0.218 1.00 88.12 113 ARG A O 1
ATOM 949 N N . ALA A 1 114 ? 13.485 16.316 -1.793 1.00 85.69 114 ALA A N 1
ATOM 950 C CA . ALA A 1 114 ? 14.581 16.071 -0.866 1.00 85.69 114 ALA A CA 1
ATOM 951 C C . ALA A 1 114 ? 15.883 16.675 -1.392 1.00 85.69 114 ALA A C 1
ATOM 953 O O . ALA A 1 114 ? 16.092 16.718 -2.605 1.00 85.69 114 ALA A O 1
ATOM 954 N N . THR A 1 115 ? 16.772 17.063 -0.481 1.00 84.44 115 THR A N 1
ATOM 955 C CA . THR A 1 115 ? 18.161 17.425 -0.794 1.00 84.44 115 THR A CA 1
ATOM 956 C C . THR A 1 115 ? 19.092 16.301 -0.361 1.00 84.44 115 THR A C 1
ATOM 958 O O . THR A 1 115 ? 18.873 15.660 0.665 1.00 84.44 115 THR A O 1
ATOM 961 N N . ALA A 1 116 ? 20.134 16.052 -1.150 1.00 82.00 116 ALA A N 1
ATOM 962 C CA . ALA A 1 116 ? 21.243 15.205 -0.742 1.00 82.00 116 ALA A CA 1
ATOM 963 C C . ALA A 1 116 ? 22.281 16.068 -0.012 1.00 82.00 116 ALA A C 1
ATOM 965 O O . ALA A 1 116 ? 22.740 17.069 -0.558 1.00 82.00 116 ALA A O 1
ATOM 966 N N . ARG A 1 117 ? 22.637 15.691 1.216 1.00 81.69 117 ARG A N 1
ATOM 967 C CA . ARG A 1 117 ? 23.752 16.269 1.969 1.00 81.69 117 ARG A CA 1
ATOM 968 C C . ARG A 1 117 ? 24.869 15.240 2.029 1.00 81.69 117 ARG A C 1
ATOM 970 O O . ARG A 1 117 ? 24.628 14.111 2.452 1.00 81.69 117 ARG A O 1
ATOM 977 N N . GLN A 1 118 ? 26.065 15.623 1.604 1.00 81.81 118 GLN A N 1
ATOM 978 C CA . GLN A 1 118 ? 27.231 14.760 1.727 1.00 81.81 118 GLN A CA 1
ATOM 979 C C . GLN A 1 118 ? 27.597 14.610 3.210 1.00 81.81 118 GLN A C 1
ATOM 981 O O . GLN A 1 118 ? 27.579 15.580 3.971 1.00 81.81 118 GLN A O 1
ATOM 986 N N . ARG A 1 119 ? 27.847 13.374 3.625 1.00 79.25 119 ARG A N 1
ATOM 987 C CA . ARG A 1 119 ? 28.341 13.008 4.948 1.00 79.25 119 ARG A CA 1
ATOM 988 C C . ARG A 1 119 ? 29.870 13.030 4.943 1.00 79.25 119 ARG A C 1
ATOM 990 O O . ARG A 1 119 ? 30.495 12.957 3.888 1.00 79.25 119 ARG A O 1
ATOM 997 N N . ALA A 1 120 ? 30.458 13.111 6.135 1.00 81.56 120 ALA A N 1
ATOM 998 C CA . ALA A 1 120 ? 31.911 13.121 6.313 1.00 81.56 120 ALA A CA 1
ATOM 999 C C . ALA A 1 120 ? 32.593 11.826 5.822 1.00 81.56 120 ALA A C 1
ATOM 1001 O O . ALA A 1 120 ? 33.752 11.864 5.433 1.00 81.56 120 ALA A O 1
ATOM 1002 N N . ASP A 1 121 ? 31.860 10.708 5.777 1.00 85.00 121 ASP A N 1
ATOM 1003 C CA . ASP A 1 121 ? 32.302 9.403 5.261 1.00 85.00 121 ASP A CA 1
ATOM 1004 C C . ASP A 1 121 ? 32.251 9.291 3.720 1.00 85.00 121 ASP A C 1
ATOM 1006 O O . ASP A 1 121 ? 32.487 8.223 3.161 1.00 85.00 121 ASP A O 1
ATOM 1010 N N . GLY A 1 122 ? 31.905 10.374 3.013 1.00 80.19 122 GLY A N 1
ATOM 1011 C CA . GLY A 1 122 ? 31.732 10.383 1.558 1.00 80.19 122 GLY A CA 1
ATOM 1012 C C . GLY A 1 122 ? 30.369 9.871 1.074 1.00 80.19 122 GLY A C 1
ATOM 1013 O O . GLY A 1 122 ? 30.069 9.979 -0.118 1.00 80.19 122 GLY A O 1
ATOM 1014 N N . GLY A 1 123 ? 29.510 9.375 1.970 1.00 79.88 123 GLY A N 1
ATOM 1015 C CA . GLY A 1 123 ? 28.135 8.989 1.661 1.00 79.88 123 GLY A CA 1
ATOM 1016 C C . GLY A 1 123 ? 27.207 10.192 1.459 1.00 79.88 123 GLY A C 1
ATOM 1017 O O . GLY A 1 123 ? 27.529 11.327 1.803 1.00 79.88 123 GLY A O 1
ATOM 1018 N N . TYR A 1 124 ? 26.002 9.961 0.932 1.00 79.25 124 TYR A N 1
ATOM 1019 C CA . TYR A 1 124 ? 24.973 11.000 0.802 1.00 79.25 124 TYR A CA 1
ATOM 1020 C C . TYR A 1 124 ? 23.757 10.675 1.666 1.00 79.25 124 TYR A C 1
ATOM 1022 O O . TYR A 1 124 ? 23.137 9.621 1.533 1.00 79.25 124 TYR A O 1
ATOM 1030 N N . LEU A 1 125 ? 23.368 11.618 2.522 1.00 80.31 125 LEU A N 1
ATOM 1031 C CA . LEU A 1 125 ? 22.117 11.573 3.264 1.00 80.31 125 LEU A CA 1
ATOM 1032 C C . LEU A 1 125 ? 21.027 12.310 2.495 1.00 80.31 125 LEU A C 1
ATOM 1034 O O . LEU A 1 125 ? 21.152 13.498 2.200 1.00 80.31 125 LEU A O 1
ATOM 1038 N N . ARG A 1 126 ? 19.921 11.622 2.215 1.00 80.75 126 ARG A N 1
ATOM 1039 C CA . ARG A 1 126 ? 18.729 12.236 1.630 1.00 80.75 126 ARG A CA 1
ATOM 1040 C C . ARG A 1 126 ? 17.862 12.834 2.737 1.00 80.75 126 ARG A C 1
ATOM 1042 O O . ARG A 1 126 ? 17.271 12.096 3.517 1.00 80.75 126 ARG A O 1
ATOM 1049 N N . ILE A 1 127 ? 17.763 14.158 2.772 1.00 84.00 127 ILE A N 1
ATOM 1050 C CA . ILE A 1 127 ? 16.976 14.910 3.752 1.00 84.00 127 ILE A CA 1
ATOM 1051 C C . ILE A 1 127 ? 15.668 15.359 3.082 1.00 84.00 127 ILE A C 1
ATOM 1053 O O . ILE A 1 127 ? 15.731 16.081 2.080 1.00 84.00 127 ILE A O 1
ATOM 1057 N N . PRO A 1 128 ? 14.490 14.917 3.563 1.00 85.00 128 PRO A N 1
ATOM 1058 C CA . PRO A 1 128 ? 13.207 15.369 3.033 1.00 85.00 128 PRO A CA 1
ATOM 1059 C C . PRO A 1 128 ? 12.993 16.858 3.326 1.00 85.00 128 PRO A C 1
ATOM 1061 O O . PRO A 1 128 ? 13.406 17.354 4.371 1.00 85.00 128 PRO A O 1
ATOM 1064 N N . LYS A 1 129 ? 12.344 17.563 2.398 1.00 87.00 129 LYS A N 1
ATOM 1065 C CA . LYS A 1 129 ? 11.973 18.973 2.550 1.00 87.00 129 LYS A CA 1
ATOM 1066 C C . LYS A 1 129 ? 10.474 19.130 2.795 1.00 87.00 129 LYS A C 1
ATOM 1068 O O . LYS A 1 129 ? 9.705 18.353 2.212 1.00 87.00 129 LYS A O 1
ATOM 1073 N N . PRO A 1 130 ? 10.060 20.148 3.571 1.00 87.00 130 PRO A N 1
ATOM 1074 C CA . PRO A 1 130 ? 8.659 20.545 3.635 1.00 87.00 130 PRO A CA 1
ATOM 1075 C C . PRO A 1 130 ? 8.176 20.982 2.242 1.00 87.00 130 PRO A C 1
ATOM 1077 O O . PRO A 1 130 ? 8.989 21.348 1.383 1.00 87.00 130 PRO A O 1
ATOM 1080 N N . ARG A 1 131 ? 6.867 20.873 1.994 1.00 86.38 131 ARG A N 1
ATOM 1081 C CA . ARG A 1 131 ? 6.267 21.021 0.655 1.00 86.38 131 ARG A CA 1
ATOM 1082 C C . ARG A 1 131 ? 6.551 22.394 0.045 1.00 86.38 131 ARG A C 1
ATOM 1084 O O . ARG A 1 131 ? 6.804 22.496 -1.149 1.00 86.38 131 ARG A O 1
ATOM 1091 N N . GLU A 1 132 ? 6.605 23.420 0.880 1.00 88.81 132 GLU A N 1
ATOM 1092 C CA . GLU A 1 132 ? 6.827 24.826 0.533 1.00 88.81 132 GLU A CA 1
ATOM 1093 C C . GLU A 1 132 ? 8.237 25.064 -0.030 1.00 88.81 132 GLU A C 1
ATOM 1095 O O . GLU A 1 132 ? 8.473 26.018 -0.762 1.00 88.81 132 GLU A O 1
ATOM 1100 N N . GLN A 1 133 ? 9.184 24.175 0.286 1.00 90.88 133 GLN A N 1
ATOM 1101 C CA . GLN A 1 133 ? 10.566 24.237 -0.197 1.00 90.88 133 GLN A CA 1
ATOM 1102 C C . GLN A 1 133 ? 10.817 23.323 -1.404 1.00 90.88 133 GLN A C 1
ATOM 1104 O O . GLN A 1 133 ? 11.971 23.128 -1.815 1.00 90.88 133 GLN A O 1
ATOM 1109 N N . TRP A 1 134 ? 9.772 22.700 -1.953 1.00 92.81 134 TRP A N 1
ATOM 1110 C CA . TRP A 1 134 ? 9.901 21.930 -3.182 1.00 92.81 134 TRP A CA 1
ATOM 1111 C C . TRP A 1 134 ? 10.125 22.886 -4.350 1.00 92.81 134 TRP A C 1
ATOM 1113 O O . TRP A 1 134 ? 9.578 23.980 -4.410 1.00 92.81 134 TRP A O 1
ATOM 1123 N N . ILE A 1 135 ? 10.948 22.464 -5.306 1.00 90.44 135 ILE A N 1
ATOM 1124 C CA . ILE A 1 135 ? 11.299 23.297 -6.465 1.00 90.44 135 ILE A CA 1
ATOM 1125 C C . ILE A 1 135 ? 10.074 23.498 -7.358 1.00 90.44 135 ILE A C 1
ATOM 1127 O O . ILE A 1 135 ? 9.949 24.513 -8.044 1.00 90.44 135 ILE A O 1
ATOM 1131 N N . SER A 1 136 ? 9.198 22.496 -7.409 1.00 91.62 136 SER A N 1
ATOM 1132 C CA . SER A 1 136 ? 7.972 22.531 -8.196 1.00 91.62 136 SER A CA 1
ATOM 1133 C C . SER A 1 136 ? 6.948 21.605 -7.566 1.00 91.62 136 SER A C 1
ATOM 1135 O O . SER A 1 136 ? 7.273 20.465 -7.221 1.00 91.62 136 SER A O 1
ATOM 1137 N N . PHE A 1 137 ? 5.720 22.093 -7.460 1.00 93.25 137 PHE A N 1
ATOM 1138 C CA . PHE A 1 137 ? 4.537 21.322 -7.120 1.00 93.25 137 PHE A CA 1
ATOM 1139 C C . PHE A 1 137 ? 3.393 21.874 -7.968 1.00 93.25 137 PHE A C 1
ATOM 1141 O O . PHE A 1 137 ? 2.997 23.021 -7.791 1.00 93.25 137 PHE A O 1
ATOM 1148 N N . LEU A 1 138 ? 2.937 21.087 -8.936 1.00 93.06 138 LEU A N 1
ATOM 1149 C CA . LEU A 1 138 ? 1.892 21.465 -9.880 1.00 93.06 138 LEU A CA 1
ATOM 1150 C C . LEU A 1 138 ? 0.767 20.429 -9.740 1.00 93.06 138 LEU A C 1
ATOM 1152 O O . LEU A 1 138 ? 0.956 19.284 -10.160 1.00 93.06 138 LEU A O 1
ATOM 1156 N N . PRO A 1 139 ? -0.359 20.761 -9.089 1.00 92.75 139 PRO A N 1
ATOM 1157 C CA . PRO A 1 139 ? -1.500 19.854 -8.992 1.00 92.75 139 PRO A CA 1
ATOM 1158 C C . PRO A 1 139 ? -2.161 19.659 -10.366 1.00 92.75 139 PRO A C 1
ATOM 1160 O O . PRO A 1 139 ? -1.943 20.453 -11.281 1.00 92.75 139 PRO A O 1
ATOM 1163 N N . ASN A 1 140 ? -2.965 18.602 -10.511 1.00 91.62 140 ASN A N 1
ATOM 1164 C CA . ASN A 1 140 ? -3.801 18.341 -11.695 1.00 91.62 140 ASN A CA 1
ATOM 1165 C C . ASN A 1 140 ? -3.049 18.371 -13.045 1.00 91.62 140 ASN A C 1
ATOM 1167 O O . ASN A 1 140 ? -3.578 18.824 -14.056 1.00 91.62 140 ASN A O 1
ATOM 1171 N N . THR A 1 141 ? -1.799 17.901 -13.071 1.00 92.44 141 THR A N 1
ATOM 1172 C CA . THR A 1 141 ? -0.976 17.842 -14.294 1.00 92.44 141 THR A CA 1
ATOM 1173 C C . THR A 1 141 ? -1.256 16.584 -15.122 1.00 92.44 141 THR A C 1
ATOM 1175 O O . THR A 1 141 ? -1.031 16.571 -16.331 1.00 92.44 141 THR A O 1
ATOM 1178 N N . HIS A 1 142 ? -1.728 15.511 -14.487 1.00 94.00 142 HIS A N 1
ATOM 1179 C CA . HIS A 1 142 ? -2.025 14.234 -15.136 1.00 94.00 142 HIS A CA 1
ATOM 1180 C C . HIS A 1 142 ? -3.159 13.494 -14.409 1.00 94.00 142 HIS A C 1
ATOM 1182 O O . HIS A 1 142 ? -3.454 13.834 -13.262 1.00 94.00 142 HIS A O 1
ATOM 1188 N N . PRO A 1 143 ? -3.794 12.477 -15.026 1.00 95.62 143 PRO A N 1
ATOM 1189 C CA . PRO A 1 143 ? -4.836 11.691 -14.363 1.00 95.62 143 PRO A CA 1
ATOM 1190 C C . PRO A 1 143 ? -4.313 11.014 -13.091 1.00 95.62 143 PRO A C 1
ATOM 1192 O O . PRO A 1 143 ? -3.288 10.342 -13.138 1.00 95.62 143 PRO A O 1
ATOM 1195 N N . GLY A 1 144 ? -5.000 11.182 -11.962 1.00 95.62 144 GLY A N 1
ATOM 1196 C CA . GLY A 1 144 ? -4.682 10.527 -10.690 1.00 95.62 144 GLY A CA 1
ATOM 1197 C C . GLY A 1 144 ? -5.539 9.285 -10.424 1.00 95.62 144 GLY A C 1
ATOM 1198 O O . GLY A 1 144 ? -6.570 9.078 -11.054 1.00 95.62 144 GLY A O 1
ATOM 1199 N N . TYR A 1 145 ? -5.116 8.471 -9.456 1.00 96.69 145 TYR A N 1
ATOM 1200 C CA . TYR A 1 145 ? -5.959 7.448 -8.817 1.00 96.69 145 TYR A CA 1
ATOM 1201 C C . TYR A 1 145 ? -6.817 8.028 -7.687 1.00 96.69 145 TYR A C 1
ATOM 1203 O O . TYR A 1 145 ? -7.767 7.384 -7.254 1.00 96.69 145 TYR A O 1
ATOM 1211 N N . LEU A 1 146 ? -6.444 9.211 -7.200 1.00 96.44 146 LEU A N 1
ATOM 1212 C CA . LEU A 1 146 ? -7.101 9.963 -6.144 1.00 96.44 146 LEU A CA 1
ATOM 1213 C C . LEU A 1 146 ? -7.427 11.369 -6.638 1.00 96.44 146 LEU A C 1
ATOM 1215 O O . LEU A 1 146 ? -6.699 11.918 -7.473 1.00 96.44 146 LEU A O 1
ATOM 1219 N N . SER A 1 147 ? -8.447 11.983 -6.048 1.00 95.06 147 SER A N 1
ATOM 1220 C CA . SER A 1 147 ? -8.584 13.438 -6.085 1.00 95.06 147 SER A CA 1
ATOM 1221 C C . SER A 1 147 ? -7.544 14.116 -5.179 1.00 95.06 147 SER A C 1
ATOM 1223 O O . SER A 1 147 ? -6.958 13.500 -4.280 1.00 95.06 147 SER A O 1
ATOM 1225 N N . GLN A 1 148 ? -7.318 15.415 -5.391 1.00 92.50 148 GLN A N 1
ATOM 1226 C CA . GLN A 1 148 ? -6.436 16.207 -4.530 1.00 92.50 148 GLN A CA 1
ATOM 1227 C C . GLN A 1 148 ? -6.936 16.225 -3.072 1.00 92.50 148 GLN A C 1
ATOM 1229 O O . GLN A 1 148 ? -6.145 16.061 -2.145 1.00 92.50 148 GLN A O 1
ATOM 1234 N N . GLU A 1 149 ? -8.249 16.329 -2.873 1.00 93.88 149 GLU A N 1
ATOM 1235 C CA . GLU A 1 149 ? -8.889 16.312 -1.552 1.00 93.88 149 GLU A CA 1
ATOM 1236 C C . GLU A 1 149 ? -8.733 14.959 -0.843 1.00 93.88 149 GLU A C 1
ATOM 1238 O O . GLU A 1 149 ? -8.491 14.897 0.362 1.00 93.88 149 GLU A O 1
ATOM 1243 N N . GLU A 1 150 ? -8.859 13.848 -1.577 1.00 94.19 150 GLU A N 1
ATOM 1244 C CA . GLU A 1 150 ? -8.611 12.508 -1.035 1.00 94.19 150 GLU A CA 1
ATOM 1245 C C . GLU A 1 150 ? -7.168 12.349 -0.565 1.00 94.19 150 GLU A C 1
ATOM 1247 O O . GLU A 1 150 ? -6.916 11.799 0.508 1.00 94.19 150 GLU A O 1
ATOM 1252 N N . PHE A 1 151 ? -6.216 12.848 -1.349 1.00 94.81 151 PHE A N 1
ATOM 1253 C CA . PHE A 1 151 ? -4.809 12.804 -0.983 1.00 94.81 151 PHE A CA 1
ATOM 1254 C C . PHE A 1 151 ? -4.513 13.625 0.276 1.00 94.81 151 PHE A C 1
ATOM 1256 O O . PHE A 1 151 ? -3.807 13.153 1.164 1.00 94.81 151 PHE A O 1
ATOM 1263 N N . GLU A 1 152 ? -5.088 14.820 0.395 1.00 92.69 152 GLU A N 1
ATOM 1264 C CA . GLU A 1 152 ? -4.917 15.669 1.578 1.00 92.69 152 GLU A CA 1
ATOM 1265 C C . GLU A 1 152 ? -5.536 15.045 2.832 1.00 92.69 152 GLU A C 1
ATOM 1267 O O . GLU A 1 152 ? -4.906 15.045 3.891 1.00 92.69 152 GLU A O 1
ATOM 1272 N N . ARG A 1 153 ? -6.710 14.411 2.710 1.00 93.19 153 ARG A N 1
ATOM 1273 C CA . ARG A 1 153 ? -7.294 13.611 3.800 1.00 93.19 153 ARG A CA 1
ATOM 1274 C C . ARG A 1 153 ? -6.387 12.459 4.220 1.00 93.19 153 ARG A C 1
ATOM 1276 O O . ARG A 1 153 ? -6.185 12.251 5.416 1.00 93.19 153 ARG A O 1
ATOM 1283 N N . ASN A 1 154 ? -5.804 11.746 3.259 1.00 93.75 154 ASN A N 1
ATOM 1284 C CA . ASN A 1 154 ? -4.870 10.660 3.549 1.00 93.75 154 ASN A CA 1
ATOM 1285 C C . ASN A 1 154 ? -3.611 11.168 4.270 1.00 93.75 154 ASN A C 1
ATOM 1287 O O . ASN A 1 154 ? -3.169 10.542 5.231 1.00 93.75 154 ASN A O 1
ATOM 1291 N N . GLU A 1 155 ? -3.053 12.309 3.856 1.00 91.31 155 GLU A N 1
ATOM 1292 C CA . GLU A 1 155 ? -1.917 12.944 4.536 1.00 91.31 155 GLU A CA 1
ATOM 1293 C C . GLU A 1 155 ? -2.258 13.335 5.980 1.00 91.31 155 GLU A C 1
ATOM 1295 O O . GLU A 1 155 ? -1.473 13.040 6.882 1.00 91.31 155 GLU A O 1
ATOM 1300 N N . MET A 1 156 ? -3.433 13.926 6.227 1.00 89.69 156 MET A N 1
ATOM 1301 C CA . MET A 1 156 ? -3.880 14.265 7.586 1.00 89.69 156 MET A CA 1
ATOM 1302 C C . MET A 1 156 ? -4.007 13.022 8.474 1.00 89.69 156 MET A C 1
ATOM 1304 O O . MET A 1 156 ? -3.497 13.018 9.593 1.00 89.69 156 MET A O 1
ATOM 1308 N N . LEU A 1 157 ? -4.613 11.943 7.963 1.00 88.06 157 LEU A N 1
ATOM 1309 C CA . LEU A 1 157 ? -4.723 10.669 8.685 1.00 88.06 157 LEU A CA 1
ATOM 1310 C C . LEU A 1 157 ? -3.348 10.063 8.994 1.00 88.06 157 LEU A C 1
ATOM 1312 O O . LEU A 1 157 ? -3.095 9.569 10.093 1.00 88.06 157 LEU A O 1
ATOM 1316 N N . LEU A 1 158 ? -2.421 10.109 8.038 1.00 87.31 158 LEU A N 1
ATOM 1317 C CA . LEU A 1 158 ? -1.057 9.629 8.257 1.00 87.31 158 LEU A CA 1
ATOM 1318 C C . LEU A 1 158 ? -0.313 10.455 9.303 1.00 87.31 158 LEU A C 1
ATOM 1320 O O . LEU A 1 158 ? 0.424 9.888 10.111 1.00 87.31 158 LEU A O 1
ATOM 1324 N N . GLN A 1 159 ? -0.516 11.771 9.316 1.00 83.69 159 GLN A N 1
ATOM 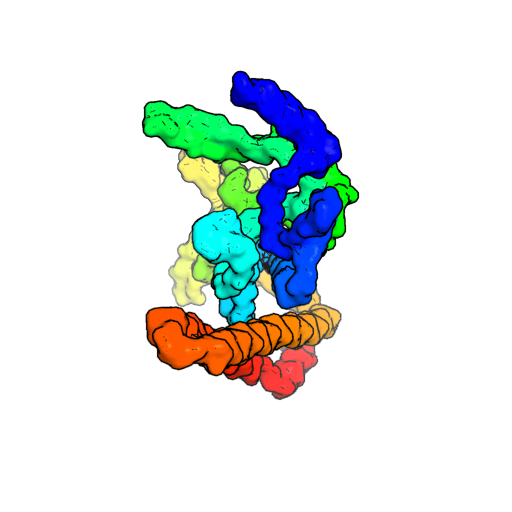1325 C CA . GLN A 1 159 ? 0.052 12.651 10.331 1.00 83.69 159 GLN A CA 1
ATOM 1326 C C . GLN A 1 159 ? -0.540 12.369 11.713 1.00 83.69 159 GLN A C 1
ATOM 1328 O O . GLN A 1 159 ? 0.228 12.235 12.664 1.00 83.69 159 GLN A O 1
ATOM 1333 N N . SER A 1 160 ? -1.861 12.184 11.829 1.00 77.75 160 SER A N 1
ATOM 1334 C CA . SER A 1 160 ? -2.501 11.838 13.107 1.00 77.75 160 SER A CA 1
ATOM 1335 C C . SER A 1 160 ? -2.075 10.467 13.635 1.00 77.75 160 SER A C 1
ATOM 1337 O O . SER A 1 160 ? -2.031 10.253 14.844 1.00 77.75 160 SER A O 1
ATOM 1339 N N . ASN A 1 161 ? -1.725 9.543 12.738 1.00 71.56 161 ASN A N 1
ATOM 1340 C CA . ASN A 1 161 ? -1.211 8.220 13.089 1.00 71.56 161 ASN A CA 1
ATOM 1341 C C . ASN A 1 161 ? 0.289 8.208 13.410 1.00 71.56 161 ASN A C 1
ATOM 1343 O O . ASN A 1 161 ? 0.805 7.192 13.878 1.00 71.56 161 ASN A O 1
ATOM 1347 N N . CYS A 1 162 ? 1.017 9.290 13.125 1.00 64.88 162 CYS A N 1
ATOM 1348 C CA . CYS A 1 162 ? 2.447 9.351 13.377 1.00 64.88 162 CYS A CA 1
ATOM 1349 C C . CYS A 1 162 ? 2.692 9.443 14.893 1.00 64.88 162 CYS A C 1
ATOM 1351 O O . CYS A 1 162 ? 2.237 10.397 15.525 1.00 64.88 162 CYS A O 1
ATOM 1353 N N . PRO A 1 163 ? 3.462 8.520 15.498 1.00 52.12 163 PRO A N 1
ATOM 1354 C CA . PRO A 1 163 ? 3.693 8.493 16.944 1.00 52.12 163 PRO A CA 1
ATOM 1355 C C . PRO A 1 163 ? 4.642 9.605 17.448 1.00 52.12 163 PRO A C 1
ATOM 1357 O O . PRO A 1 163 ? 5.336 9.427 18.447 1.00 52.12 163 PRO A O 1
ATOM 1360 N N . ARG A 1 164 ? 4.743 10.744 16.747 1.00 44.50 164 ARG A N 1
ATOM 1361 C CA . ARG A 1 164 ? 5.679 11.835 17.058 1.00 44.50 164 ARG A CA 1
ATOM 1362 C C . ARG A 1 164 ? 5.008 13.206 17.040 1.00 44.50 164 ARG A C 1
ATOM 1364 O O . ARG A 1 164 ? 5.262 14.030 16.168 1.00 44.50 164 ARG A O 1
ATOM 1371 N N . GLN A 1 165 ? 4.268 13.474 18.105 1.00 38.72 165 GLN A N 1
ATOM 1372 C CA . GLN A 1 165 ? 4.369 14.746 18.818 1.00 38.72 165 GLN A CA 1
ATOM 1373 C C . GLN A 1 165 ? 4.823 14.443 20.257 1.00 38.72 165 GLN A C 1
ATOM 1375 O O . GLN A 1 165 ? 4.468 13.389 20.787 1.00 38.72 165 GLN A O 1
ATOM 1380 N N . PRO A 1 166 ? 5.590 15.331 20.922 1.00 44.41 166 PRO A N 1
ATOM 1381 C CA . PRO A 1 166 ? 5.988 15.157 22.326 1.00 44.41 166 PRO A CA 1
ATOM 1382 C C . PRO A 1 166 ? 4.793 15.040 23.288 1.00 44.41 166 PRO A C 1
ATOM 1384 O O . PRO A 1 166 ? 4.954 14.639 24.436 1.00 44.41 166 PRO A O 1
ATOM 1387 N N . GLN A 1 167 ? 3.581 15.332 22.812 1.00 45.38 167 GLN A N 1
ATOM 1388 C CA . GLN A 1 167 ? 2.326 14.995 23.468 1.00 45.38 167 GLN A CA 1
ATOM 1389 C C . GLN A 1 167 ? 1.750 13.697 22.879 1.00 45.38 167 GLN A C 1
ATOM 1391 O O . GLN A 1 167 ? 0.838 13.693 22.063 1.00 45.38 167 GLN A O 1
ATOM 1396 N N . ARG A 1 168 ? 2.374 12.595 23.311 1.00 47.00 168 ARG A N 1
ATOM 1397 C CA . ARG A 1 168 ? 1.814 11.252 23.557 1.00 47.00 168 ARG A CA 1
ATOM 1398 C C . ARG A 1 168 ? 0.671 10.810 22.623 1.00 47.00 168 ARG A C 1
ATOM 1400 O O . ARG A 1 168 ? -0.504 10.988 22.924 1.00 47.00 168 ARG A O 1
ATOM 1407 N N . SER A 1 169 ? 1.030 10.137 21.532 1.00 41.59 169 SER A N 1
ATOM 1408 C CA . SER A 1 169 ? 0.098 9.430 20.644 1.00 41.59 169 SER A CA 1
ATOM 1409 C C . SER A 1 169 ? -0.411 8.115 21.255 1.00 41.59 169 SER A C 1
ATOM 1411 O O . SER A 1 169 ? 0.306 7.436 21.994 1.00 41.59 169 SER A O 1
ATOM 1413 N N . ARG A 1 170 ? -1.648 7.752 20.889 1.00 46.84 170 ARG A N 1
ATOM 1414 C CA . ARG A 1 170 ? -2.363 6.511 21.230 1.00 46.84 170 ARG A CA 1
ATOM 1415 C C . ARG A 1 170 ? -1.489 5.277 20.955 1.00 46.84 170 ARG A C 1
ATOM 1417 O O . ARG A 1 170 ? -1.203 4.961 19.803 1.00 46.84 170 ARG A O 1
ATOM 1424 N N . GLY A 1 171 ? -1.039 4.594 22.006 1.00 47.56 171 GLY A N 1
ATOM 1425 C CA . GLY A 1 171 ? -0.406 3.280 21.869 1.00 47.56 171 GLY A CA 1
ATOM 1426 C C . GLY A 1 171 ? -1.439 2.213 21.475 1.00 47.56 171 GLY A C 1
ATOM 1427 O O . GLY A 1 171 ? -2.624 2.406 21.744 1.00 47.56 171 GLY A O 1
ATOM 1428 N N . PRO A 1 172 ? -1.026 1.094 20.851 1.00 43.03 172 PRO A N 1
ATOM 1429 C CA . PRO A 1 172 ? -1.933 -0.020 20.582 1.00 43.03 172 PRO A CA 1
ATOM 1430 C C . PRO A 1 172 ? -2.549 -0.538 21.891 1.00 43.03 172 PRO A C 1
ATOM 1432 O O . PRO A 1 172 ? -1.876 -0.551 22.928 1.00 43.03 172 PRO A O 1
ATOM 1435 N N . ALA A 1 173 ? -3.813 -0.970 21.834 1.00 48.84 173 ALA A N 1
ATOM 1436 C CA . ALA A 1 173 ? -4.452 -1.683 22.936 1.00 48.84 173 ALA A CA 1
ATOM 1437 C C . ALA A 1 173 ? -3.576 -2.886 23.325 1.00 48.84 173 ALA A C 1
ATOM 1439 O O . ALA A 1 173 ? -3.124 -3.640 22.461 1.00 48.84 173 ALA A O 1
ATOM 1440 N N . ARG A 1 174 ? -3.270 -3.013 24.617 1.00 54.97 174 ARG A N 1
ATOM 1441 C CA . ARG A 1 174 ? -2.572 -4.173 25.186 1.00 54.97 174 ARG A CA 1
ATOM 1442 C C . ARG A 1 174 ? -3.632 -5.096 25.787 1.00 54.97 174 ARG A C 1
ATOM 1444 O O . ARG A 1 174 ? -4.778 -4.696 25.941 1.00 54.97 174 ARG A O 1
ATOM 1451 N N . GLU A 1 175 ? -3.259 -6.324 26.119 1.00 57.72 175 GLU A N 1
ATOM 1452 C CA . GLU A 1 175 ? -4.181 -7.277 26.744 1.00 57.72 175 GLU A CA 1
ATOM 1453 C C . GLU A 1 175 ? -4.771 -6.730 28.064 1.00 57.72 175 GLU A C 1
ATOM 1455 O O . GLU A 1 175 ? -4.062 -6.119 28.873 1.00 57.72 175 GLU A O 1
ATOM 1460 N N . GLY A 1 176 ? -6.072 -6.959 28.277 1.00 68.50 176 GLY A N 1
ATOM 1461 C CA . GLY A 1 176 ? -6.794 -6.684 29.524 1.00 68.50 176 GLY A CA 1
ATOM 1462 C C . GLY A 1 176 ? -8.200 -6.086 29.321 1.00 68.50 176 GLY A C 1
ATOM 1463 O O . GLY A 1 176 ? -8.571 -5.762 28.197 1.00 68.50 176 GLY A O 1
ATOM 1464 N N . PRO A 1 177 ? -9.005 -5.970 30.396 1.00 77.75 177 PRO A N 1
ATOM 1465 C CA . PRO A 1 177 ? -10.427 -5.606 30.324 1.00 77.75 177 PRO A CA 1
ATOM 1466 C C . PRO A 1 177 ? -10.718 -4.104 30.153 1.00 77.75 177 PRO A C 1
ATOM 1468 O O . PRO A 1 177 ? -11.881 -3.722 30.156 1.00 77.75 177 PRO A O 1
ATOM 1471 N N . ALA A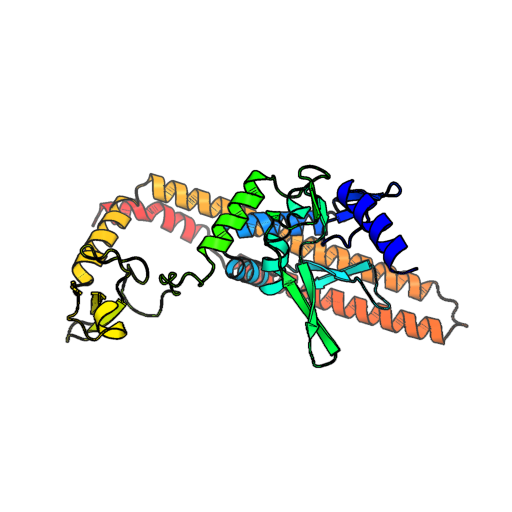 1 178 ? -9.700 -3.242 30.052 1.00 82.75 178 ALA A N 1
ATOM 1472 C CA . ALA A 1 178 ? -9.896 -1.792 30.004 1.00 82.75 178 ALA A CA 1
ATOM 1473 C C . ALA A 1 178 ? -10.478 -1.336 28.654 1.00 82.75 178 ALA A C 1
ATOM 1475 O O . ALA A 1 178 ? -9.781 -1.369 27.637 1.00 82.75 178 ALA A O 1
ATOM 1476 N N . LEU A 1 179 ? -11.718 -0.840 28.646 1.00 83.75 179 LEU A N 1
ATOM 1477 C CA . LEU A 1 179 ? -12.400 -0.397 27.423 1.00 83.75 179 LEU A CA 1
ATOM 1478 C C . LEU A 1 179 ? -11.780 0.882 26.840 1.00 83.75 179 LEU A C 1
ATOM 1480 O O . LEU A 1 179 ? -11.695 1.049 25.624 1.00 83.75 179 LEU A O 1
ATOM 1484 N N . LEU A 1 180 ? -11.318 1.792 27.701 1.00 85.44 180 LEU A N 1
ATOM 1485 C CA . LEU A 1 180 ? -10.840 3.123 27.313 1.00 85.44 180 LEU A CA 1
ATOM 1486 C C . LEU A 1 180 ? -9.314 3.224 27.216 1.00 85.44 180 LEU A C 1
ATOM 1488 O O . LEU A 1 180 ? -8.738 4.315 27.335 1.00 85.44 180 LEU A O 1
ATOM 1492 N N . GLN A 1 181 ? -8.632 2.101 26.980 1.00 79.50 181 GLN A N 1
ATOM 1493 C CA . GLN A 1 181 ? -7.184 2.085 26.816 1.00 79.50 181 GLN A CA 1
ATOM 1494 C C . GLN A 1 181 ? -6.713 3.003 25.688 1.00 79.50 181 GLN A C 1
ATOM 1496 O O . GLN A 1 181 ? -7.033 2.815 24.519 1.00 79.50 181 GLN A O 1
ATOM 1501 N N . GLY A 1 182 ? -5.896 3.997 26.051 1.00 74.75 182 GLY A N 1
ATOM 1502 C CA . GLY A 1 182 ? -5.366 4.977 25.102 1.00 74.75 182 GLY A CA 1
ATOM 1503 C C . GLY A 1 182 ? -6.401 5.985 24.590 1.00 74.75 182 GLY A C 1
ATOM 1504 O O . GLY A 1 182 ? -6.071 6.778 23.709 1.00 74.75 182 GLY A O 1
ATOM 1505 N N . LEU A 1 183 ? -7.624 5.974 25.132 1.00 83.12 183 LEU A N 1
ATOM 1506 C CA . LEU A 1 183 ? -8.699 6.911 24.795 1.00 83.12 183 LEU A CA 1
ATOM 1507 C C . LEU A 1 183 ? -8.981 7.891 25.934 1.00 83.12 183 LEU A C 1
ATOM 1509 O O . LEU A 1 183 ? -9.254 9.061 25.676 1.00 83.12 183 LEU A O 1
ATOM 1513 N N . ILE A 1 184 ? -8.905 7.426 27.182 1.00 86.50 184 ILE A N 1
ATOM 1514 C CA . ILE A 1 184 ? -9.269 8.240 28.339 1.00 86.50 184 ILE A CA 1
ATOM 1515 C C . ILE A 1 184 ? -8.271 9.384 28.594 1.00 86.50 184 ILE A C 1
ATOM 1517 O O . ILE A 1 184 ? -7.048 9.204 28.600 1.00 86.50 184 ILE A O 1
ATOM 1521 N N . ILE A 1 185 ? -8.814 10.573 28.849 1.00 88.38 185 ILE A N 1
ATOM 1522 C CA . ILE A 1 185 ? -8.074 11.784 29.213 1.00 88.38 185 ILE A CA 1
ATOM 1523 C C . ILE A 1 185 ? -8.475 12.250 30.615 1.00 88.38 185 ILE A C 1
ATOM 1525 O O . ILE A 1 185 ? -9.605 12.055 31.055 1.00 88.38 185 ILE A O 1
ATOM 1529 N N . CYS A 1 186 ? -7.545 12.881 31.324 1.00 85.75 186 CYS A N 1
ATOM 1530 C CA . CYS A 1 186 ? -7.787 13.462 32.635 1.00 85.75 186 CYS A CA 1
ATOM 1531 C C . CYS A 1 186 ? -8.626 14.737 32.503 1.00 85.75 186 CYS A C 1
ATOM 1533 O O . CYS A 1 186 ? -8.211 15.677 31.826 1.00 85.75 186 CYS A O 1
ATOM 1535 N N . GLY A 1 187 ? -9.755 14.804 33.211 1.00 84.62 187 GLY A N 1
ATOM 1536 C CA . GLY A 1 187 ? -10.632 15.981 33.211 1.00 84.62 187 GLY A CA 1
ATOM 1537 C C . GLY A 1 187 ? -10.026 17.231 33.862 1.00 84.62 187 GLY A C 1
ATOM 1538 O O . GLY A 1 187 ? -10.524 18.325 33.635 1.00 84.62 187 GLY A O 1
ATOM 1539 N N . LEU A 1 188 ? -8.946 17.091 34.643 1.00 85.12 188 LEU A N 1
ATOM 1540 C CA . LEU A 1 188 ? -8.283 18.216 35.315 1.00 85.12 188 LEU A CA 1
ATOM 1541 C C . LEU A 1 188 ? -7.166 18.844 34.475 1.00 85.12 188 LEU A C 1
ATOM 1543 O O . LEU A 1 188 ? -7.045 20.063 34.420 1.00 85.12 188 LEU A O 1
ATOM 1547 N N . CYS A 1 189 ? -6.323 18.024 33.838 1.00 79.56 189 CYS A N 1
ATOM 1548 C CA . CYS A 1 189 ? -5.140 18.510 33.113 1.00 79.56 189 CYS A CA 1
ATOM 1549 C C . CYS A 1 189 ? -5.149 18.221 31.605 1.00 79.56 189 CYS A C 1
ATOM 1551 O O . CYS A 1 189 ? -4.197 18.581 30.914 1.00 79.56 189 CYS A O 1
ATOM 1553 N N . GLY A 1 190 ? -6.175 17.534 31.091 1.00 80.12 190 GLY A N 1
ATOM 1554 C CA . GLY A 1 190 ? -6.330 17.208 29.669 1.00 80.12 190 GLY A CA 1
ATOM 1555 C C . GLY A 1 190 ? -5.346 16.166 29.124 1.00 80.12 190 GLY A C 1
ATOM 1556 O O . GLY A 1 190 ? -5.342 15.894 27.927 1.00 80.12 190 GLY A O 1
ATOM 1557 N N . ARG A 1 191 ? -4.493 15.572 29.967 1.00 74.69 191 ARG A N 1
ATOM 1558 C CA . ARG A 1 191 ? -3.507 14.565 29.539 1.00 74.69 191 ARG A CA 1
ATOM 1559 C C . ARG A 1 191 ? -4.119 13.170 29.479 1.00 74.69 191 ARG A C 1
ATOM 1561 O O . ARG A 1 191 ? -4.972 12.839 30.296 1.00 74.69 191 ARG A O 1
ATOM 1568 N N . LEU A 1 192 ? -3.635 12.333 28.561 1.00 77.50 192 LEU A N 1
ATOM 1569 C CA . LEU A 1 192 ? -3.988 10.909 28.507 1.00 77.50 192 LEU A CA 1
ATOM 1570 C C . LEU A 1 192 ? -3.655 10.210 29.829 1.00 77.50 192 LEU A C 1
ATOM 1572 O O . LEU A 1 192 ? -2.566 10.405 30.378 1.00 77.50 192 LEU A O 1
ATOM 1576 N N . MET A 1 193 ? -4.581 9.380 30.307 1.00 85.69 193 MET A N 1
ATOM 1577 C CA . MET A 1 193 ? -4.374 8.584 31.517 1.00 85.69 193 MET A CA 1
ATOM 1578 C C . MET A 1 193 ? -3.728 7.239 31.163 1.00 85.69 193 MET A C 1
ATOM 1580 O O . MET A 1 193 ? -3.972 6.661 30.103 1.00 85.69 193 MET A O 1
ATOM 1584 N N . THR A 1 194 ? -2.877 6.747 32.056 1.00 83.00 194 THR A N 1
ATOM 1585 C CA . THR A 1 194 ? -2.297 5.404 32.014 1.00 83.00 194 THR A CA 1
ATOM 1586 C C . THR A 1 194 ? -3.251 4.406 32.667 1.00 83.00 194 THR A C 1
ATOM 1588 O O . THR A 1 194 ? -4.134 4.781 33.439 1.00 83.00 194 THR A O 1
ATOM 1591 N N . ILE A 1 195 ? -3.093 3.121 32.346 1.00 84.44 195 ILE A N 1
ATOM 1592 C CA . ILE A 1 195 ? -3.870 2.041 32.961 1.00 84.44 195 ILE A CA 1
ATOM 1593 C C . ILE A 1 195 ? -2.970 1.252 33.887 1.00 84.44 195 ILE A C 1
ATOM 1595 O O . ILE A 1 195 ? -1.893 0.811 33.489 1.00 84.44 195 ILE A O 1
ATOM 1599 N N . ASN A 1 196 ? -3.472 1.016 35.090 1.00 81.75 196 ASN A N 1
ATOM 1600 C CA . ASN A 1 196 ? -2.950 0.028 36.012 1.00 81.75 196 ASN A CA 1
ATOM 1601 C C . ASN A 1 196 ? -4.042 -0.997 36.292 1.00 81.75 196 ASN A C 1
ATOM 1603 O O . ASN A 1 196 ? -5.204 -0.631 36.429 1.00 81.75 196 ASN A O 1
ATOM 1607 N N . TYR A 1 197 ? -3.680 -2.268 36.415 1.00 85.00 197 TYR A N 1
ATOM 1608 C CA . TYR A 1 197 ? -4.631 -3.307 36.785 1.00 85.00 197 TYR A CA 1
ATOM 1609 C C . TYR A 1 197 ? -4.491 -3.649 38.260 1.00 85.00 197 TYR A C 1
ATOM 1611 O O . TYR A 1 197 ? -3.392 -3.933 38.737 1.00 85.00 197 TYR A O 1
ATOM 1619 N N . GLN A 1 198 ? -5.609 -3.652 38.976 1.00 81.75 198 GLN A N 1
ATOM 1620 C CA . GLN A 1 198 ? -5.692 -4.263 40.295 1.00 81.75 198 GLN A CA 1
ATOM 1621 C C . GLN A 1 198 ? -6.266 -5.672 40.172 1.00 81.75 198 GLN A C 1
ATOM 1623 O O . GLN A 1 198 ? -7.095 -5.941 39.305 1.00 81.75 198 GLN A O 1
ATOM 1628 N N . ARG A 1 199 ? -5.833 -6.573 41.058 1.00 79.69 199 ARG A N 1
ATOM 1629 C CA . ARG A 1 199 ? -6.371 -7.936 41.172 1.00 79.69 199 ARG A CA 1
ATOM 1630 C C . ARG A 1 199 ? -7.090 -8.143 42.511 1.00 79.69 199 ARG A C 1
ATOM 1632 O O . ARG A 1 199 ? -6.515 -8.757 43.408 1.00 79.69 199 ARG A O 1
ATOM 1639 N N . PRO A 1 200 ? -8.321 -7.630 42.686 1.00 77.00 200 PRO A N 1
ATOM 1640 C CA . PRO A 1 200 ? -9.214 -8.113 43.734 1.00 77.00 200 PRO A CA 1
ATOM 1641 C C . PRO A 1 200 ? -9.529 -9.609 43.570 1.00 77.00 200 PRO A C 1
ATOM 1643 O O . PRO A 1 200 ? -9.378 -10.175 42.488 1.00 77.00 200 PRO A O 1
ATOM 1646 N N . SER A 1 201 ? -10.073 -10.239 44.614 1.00 74.50 201 SER A N 1
ATOM 1647 C CA . SER A 1 201 ? -10.537 -11.639 44.579 1.00 74.50 201 SER A CA 1
ATOM 1648 C C . SER A 1 201 ? -11.587 -11.934 43.493 1.00 74.50 201 SER A C 1
ATOM 1650 O O . SER A 1 201 ? -11.811 -13.094 43.165 1.00 74.50 201 SER A O 1
ATOM 1652 N N . ARG A 1 202 ? -12.216 -10.896 42.923 1.00 72.75 202 ARG A N 1
ATOM 1653 C CA . ARG A 1 202 ? -13.269 -10.978 41.898 1.00 72.75 202 ARG A CA 1
ATOM 1654 C C . ARG A 1 202 ? -12.783 -10.833 40.449 1.00 72.75 202 ARG A C 1
ATOM 1656 O O . ARG A 1 202 ? -13.598 -10.982 39.548 1.00 72.75 202 ARG A O 1
ATOM 1663 N N . GLY A 1 203 ? -11.501 -10.551 40.198 1.00 77.44 203 GLY A N 1
ATOM 1664 C CA . GLY A 1 203 ? -10.972 -10.437 38.832 1.00 77.44 203 GLY A CA 1
ATOM 1665 C C . GLY A 1 203 ? -10.002 -9.277 38.624 1.00 77.44 203 GLY A C 1
ATOM 1666 O O . GLY A 1 203 ? -9.518 -8.672 39.575 1.00 77.44 203 GLY A O 1
ATOM 1667 N N . LEU A 1 204 ? -9.681 -8.995 37.359 1.00 80.88 204 LEU A N 1
ATOM 1668 C CA . LEU A 1 204 ? -8.795 -7.901 36.962 1.00 80.88 204 LEU A CA 1
ATOM 1669 C C . LEU A 1 204 ? -9.619 -6.614 36.794 1.00 80.88 204 LEU A C 1
ATOM 1671 O O . LEU A 1 204 ? -10.518 -6.583 35.960 1.00 80.88 204 LEU A O 1
ATOM 1675 N N . VAL A 1 205 ? -9.304 -5.557 37.543 1.00 83.31 205 VAL A N 1
ATOM 1676 C CA . VAL A 1 205 ? -10.026 -4.274 37.482 1.00 83.31 205 VAL A CA 1
ATOM 1677 C C . VAL A 1 205 ? -9.104 -3.177 36.944 1.00 83.31 205 VAL A C 1
ATOM 1679 O O . VAL A 1 205 ? -8.008 -2.992 37.490 1.00 83.31 205 VAL A O 1
ATOM 1682 N N . PRO A 1 206 ? -9.497 -2.449 35.882 1.00 88.56 206 PRO A N 1
ATOM 1683 C CA . PRO A 1 206 ? -8.707 -1.345 35.360 1.00 88.56 206 PRO A CA 1
ATOM 1684 C C . PRO A 1 206 ? -8.819 -0.110 36.257 1.00 88.56 206 PRO A C 1
ATOM 1686 O O . PRO A 1 206 ? -9.900 0.290 36.678 1.00 88.56 206 PRO A O 1
ATOM 1689 N N . ILE A 1 207 ? -7.688 0.536 36.512 1.00 89.94 207 ILE A N 1
ATOM 1690 C CA . ILE A 1 207 ? -7.605 1.852 37.139 1.00 89.94 207 ILE A CA 1
ATOM 1691 C C . ILE A 1 207 ? -6.934 2.802 36.170 1.00 89.94 207 ILE A C 1
ATOM 1693 O O . ILE A 1 207 ? -5.746 2.670 35.860 1.00 89.94 207 ILE A O 1
ATOM 1697 N N . TYR A 1 208 ? -7.685 3.819 35.769 1.00 90.88 208 TYR A N 1
ATOM 1698 C CA . TYR A 1 208 ? -7.166 4.919 34.983 1.00 90.88 208 TYR A CA 1
ATOM 1699 C C . TYR A 1 208 ? -6.457 5.901 35.912 1.00 90.88 208 TYR A C 1
ATOM 1701 O O . TYR A 1 208 ? -7.022 6.374 36.899 1.00 90.88 208 TYR A O 1
ATOM 1709 N N . THR A 1 209 ? -5.195 6.203 35.628 1.00 89.56 209 THR A N 1
ATOM 1710 C CA . THR A 1 209 ? -4.349 7.058 36.464 1.00 89.56 209 THR A CA 1
ATOM 1711 C C . THR A 1 209 ? -3.709 8.158 35.626 1.00 89.56 209 THR A C 1
ATOM 1713 O O . THR A 1 209 ? -3.127 7.909 34.580 1.00 89.56 209 THR A O 1
ATOM 1716 N N . CYS A 1 210 ? -3.799 9.402 36.085 1.00 89.00 210 CYS A N 1
ATOM 1717 C CA . CYS A 1 210 ? -3.074 10.519 35.497 1.00 89.00 210 CYS A CA 1
ATOM 1718 C C . CYS A 1 210 ? -1.791 10.782 36.295 1.00 89.00 210 CYS A C 1
ATOM 1720 O O . CYS A 1 210 ? -1.765 11.610 37.207 1.00 89.00 210 CYS A O 1
ATOM 1722 N N . ASP A 1 211 ? -0.721 10.077 35.936 1.00 81.88 211 ASP A N 1
ATOM 1723 C CA . ASP A 1 211 ? 0.596 10.115 36.589 1.00 81.88 211 ASP A CA 1
ATOM 1724 C C . ASP A 1 211 ? 1.679 10.818 35.753 1.00 81.88 211 ASP A C 1
ATOM 1726 O O . ASP A 1 211 ? 2.846 10.815 36.128 1.00 81.88 211 ASP A O 1
ATOM 1730 N N . ALA A 1 212 ? 1.320 11.466 34.641 1.00 70.56 212 ALA A N 1
ATOM 1731 C CA . ALA A 1 212 ? 2.298 12.059 33.728 1.00 70.56 212 ALA A CA 1
ATOM 1732 C C . ALA A 1 212 ? 3.271 13.038 34.421 1.00 70.56 212 ALA A C 1
ATOM 1734 O O . ALA A 1 212 ? 4.482 12.884 34.300 1.00 70.56 212 ALA A O 1
ATOM 1735 N N . GLU A 1 213 ? 2.752 14.007 35.181 1.00 71.56 213 GLU A N 1
ATOM 1736 C CA . GLU A 1 213 ? 3.564 14.964 35.960 1.00 71.56 213 GLU A CA 1
ATOM 1737 C C . GLU A 1 213 ? 4.278 14.314 37.154 1.00 71.56 213 GLU A C 1
ATOM 1739 O O . GLU A 1 213 ? 5.336 14.781 37.576 1.00 71.56 213 GLU A O 1
ATOM 1744 N N . HIS A 1 214 ? 3.713 13.233 37.694 1.00 71.56 214 HIS A N 1
ATOM 1745 C CA . HIS A 1 214 ? 4.338 12.467 38.767 1.00 71.56 214 HIS A CA 1
ATOM 1746 C C . HIS A 1 214 ? 5.609 11.774 38.266 1.00 71.56 214 HIS A C 1
ATOM 1748 O O . HIS A 1 214 ? 6.664 11.914 38.875 1.00 71.56 214 HIS A O 1
ATOM 1754 N N . ILE A 1 215 ? 5.531 11.117 37.105 1.00 67.81 215 ILE A N 1
ATOM 1755 C CA . ILE A 1 215 ? 6.664 10.433 36.469 1.00 67.81 215 ILE A CA 1
ATOM 1756 C C . ILE A 1 215 ? 7.710 11.438 35.973 1.00 67.81 215 ILE A C 1
ATOM 1758 O O . ILE A 1 215 ? 8.903 11.228 36.162 1.00 67.81 215 ILE A O 1
ATOM 1762 N N . GLU A 1 216 ? 7.282 12.525 35.326 1.00 67.88 216 GLU A N 1
ATOM 1763 C CA . GLU A 1 216 ? 8.212 13.475 34.702 1.00 67.88 216 GLU A CA 1
ATOM 1764 C C . GLU A 1 216 ? 8.887 14.411 35.710 1.00 67.88 216 GLU A C 1
ATOM 1766 O O . GLU A 1 216 ? 10.010 14.852 35.474 1.00 67.88 216 GLU A O 1
ATOM 1771 N N . ARG A 1 217 ? 8.194 14.775 36.798 1.00 70.12 217 ARG A N 1
ATOM 1772 C CA . ARG A 1 217 ? 8.610 15.881 37.679 1.00 70.12 217 ARG A CA 1
ATOM 1773 C C . ARG A 1 217 ? 8.429 15.607 39.172 1.00 70.12 217 ARG A C 1
ATOM 1775 O O . ARG A 1 217 ? 8.572 16.534 39.966 1.00 70.12 217 ARG A O 1
ATOM 1782 N N . GLY A 1 218 ? 8.079 14.383 39.571 1.00 69.00 218 GLY A N 1
ATOM 1783 C CA . GLY A 1 218 ? 7.920 14.005 40.981 1.00 69.00 218 GLY A CA 1
ATOM 1784 C C . GLY A 1 218 ? 6.743 14.676 41.699 1.00 69.00 218 GLY A C 1
ATOM 1785 O O . GLY A 1 218 ? 6.710 14.704 42.926 1.00 69.00 218 GLY A O 1
ATOM 1786 N N . ARG A 1 219 ? 5.777 15.246 40.965 1.00 75.88 219 ARG A N 1
ATOM 1787 C CA . ARG A 1 219 ? 4.583 15.881 41.554 1.00 75.88 219 ARG A CA 1
ATOM 1788 C C . ARG A 1 219 ? 3.579 14.844 42.078 1.00 75.88 219 ARG A C 1
ATOM 1790 O O . ARG A 1 219 ? 3.658 13.684 41.688 1.00 75.88 219 ARG A O 1
ATOM 1797 N N . PRO A 1 220 ? 2.601 15.221 42.920 1.00 81.31 220 PRO A N 1
ATOM 1798 C CA . PRO A 1 220 ? 1.492 14.331 43.258 1.00 81.31 220 PRO A CA 1
ATOM 1799 C C . PRO A 1 220 ? 0.728 13.859 42.010 1.00 81.31 220 PRO A C 1
ATOM 1801 O O . PRO A 1 220 ? 0.638 14.579 41.012 1.00 81.31 220 PRO A O 1
ATOM 1804 N N . VAL A 1 221 ? 0.165 12.649 42.071 1.00 84.50 221 VAL A N 1
ATOM 1805 C CA . VAL A 1 221 ? -0.699 12.109 41.009 1.00 84.50 221 VAL A CA 1
ATOM 1806 C C . VAL A 1 221 ? -1.913 13.022 40.840 1.00 84.50 221 VAL A C 1
ATOM 1808 O O . VAL A 1 221 ? -2.566 13.370 41.820 1.00 84.50 221 VAL A O 1
ATOM 1811 N N . CYS A 1 222 ? -2.221 13.405 39.599 1.00 86.38 222 CYS A N 1
ATOM 1812 C CA . CYS A 1 222 ? -3.265 14.391 39.318 1.00 86.38 222 CYS A CA 1
ATOM 1813 C C . CYS A 1 222 ? -4.667 13.838 39.605 1.00 86.38 222 CYS A C 1
ATOM 1815 O O . CYS A 1 222 ? -5.483 14.512 40.223 1.00 86.38 222 CYS A O 1
ATOM 1817 N N . GLN A 1 223 ? -4.940 12.607 39.171 1.00 88.62 223 GLN A N 1
ATOM 1818 C CA . GLN A 1 223 ? -6.213 11.930 39.404 1.00 88.62 223 GLN A CA 1
ATOM 1819 C C . GLN A 1 223 ? -6.046 10.417 39.249 1.00 88.62 223 GLN A C 1
ATOM 1821 O O . GLN A 1 223 ? -5.244 9.955 38.432 1.00 88.62 223 GLN A O 1
ATOM 1826 N N . ARG A 1 224 ? -6.834 9.643 39.999 1.00 89.94 224 ARG A N 1
ATOM 1827 C CA . ARG A 1 224 ? -7.023 8.201 39.803 1.00 89.94 224 ARG A CA 1
ATOM 1828 C C . ARG A 1 224 ? -8.512 7.905 39.807 1.00 89.94 224 ARG A C 1
ATOM 1830 O O . ARG A 1 224 ? -9.218 8.410 40.676 1.00 89.94 224 ARG A O 1
ATOM 1837 N N . THR A 1 225 ? -8.963 7.076 38.876 1.00 88.62 225 THR A N 1
ATOM 1838 C CA . THR A 1 225 ? -10.375 6.716 38.756 1.00 88.62 225 THR A CA 1
ATOM 1839 C C . THR A 1 225 ? -10.519 5.221 38.509 1.00 88.62 225 THR A C 1
ATOM 1841 O O . THR A 1 225 ? -9.759 4.640 37.730 1.00 88.62 225 THR A O 1
ATOM 1844 N N . ASN A 1 226 ? -11.487 4.595 39.183 1.00 88.12 226 ASN A N 1
ATOM 1845 C CA . ASN A 1 226 ? -11.839 3.202 38.930 1.00 88.12 226 ASN A CA 1
ATOM 1846 C C . ASN A 1 226 ? -12.477 3.096 37.538 1.00 88.12 226 ASN A C 1
ATOM 1848 O O . ASN A 1 226 ? -13.432 3.813 37.236 1.00 88.12 226 ASN A O 1
ATOM 1852 N N . GLY A 1 227 ? -11.909 2.243 36.691 1.00 86.75 227 GLY A N 1
ATOM 1853 C CA . GLY A 1 227 ? -12.342 2.074 35.315 1.00 86.75 227 GLY A CA 1
ATOM 1854 C C . GLY A 1 227 ? -13.601 1.232 35.170 1.00 86.75 227 GLY A C 1
ATOM 1855 O O . GLY A 1 227 ? -14.291 1.407 34.182 1.00 86.75 227 GLY A O 1
ATOM 1856 N N . GLU A 1 228 ? -13.960 0.400 36.150 1.00 86.19 228 GLU A N 1
ATOM 1857 C CA . GLU A 1 228 ? -15.105 -0.518 36.044 1.00 86.19 228 GLU A CA 1
ATOM 1858 C C . GLU A 1 228 ? -16.430 0.214 35.782 1.00 86.19 228 GLU A C 1
ATOM 1860 O O . GLU A 1 228 ? -17.133 -0.092 34.824 1.00 86.19 228 GLU A O 1
ATOM 1865 N N . ALA A 1 229 ? -16.742 1.237 36.582 1.00 85.00 229 ALA A N 1
ATOM 1866 C CA . ALA A 1 229 ? -17.976 2.008 36.424 1.00 85.00 229 ALA A CA 1
ATOM 1867 C C . ALA A 1 229 ? -17.987 2.850 35.137 1.00 85.00 229 ALA A C 1
ATOM 1869 O O . ALA A 1 229 ? -19.033 3.020 34.515 1.00 85.00 229 ALA A O 1
ATOM 1870 N N . ILE A 1 230 ? -16.824 3.370 34.730 1.00 87.50 230 ILE A N 1
ATOM 1871 C CA . ILE A 1 230 ? -16.694 4.173 33.509 1.00 87.50 230 ILE A CA 1
ATOM 1872 C C . ILE A 1 230 ? -16.856 3.282 32.280 1.00 87.50 230 ILE A C 1
ATOM 1874 O O . ILE A 1 230 ? -17.625 3.610 31.381 1.00 87.50 230 ILE A O 1
ATOM 1878 N N . ASP A 1 231 ? -16.159 2.151 32.254 1.00 88.75 231 ASP A N 1
ATOM 1879 C CA . ASP A 1 231 ? -16.214 1.191 31.160 1.00 88.75 231 ASP A CA 1
ATOM 1880 C C . ASP A 1 231 ? -17.620 0.595 31.043 1.00 88.75 231 ASP A C 1
ATOM 1882 O O . ASP A 1 231 ? -18.118 0.459 29.931 1.00 88.75 231 ASP A O 1
ATOM 1886 N N . ALA A 1 232 ? -18.301 0.326 32.164 1.00 85.62 232 ALA A N 1
ATOM 1887 C CA . ALA A 1 232 ? -19.696 -0.107 32.165 1.00 85.62 232 ALA A CA 1
ATOM 1888 C C . ALA A 1 232 ? -20.642 0.970 31.613 1.00 85.62 232 ALA A C 1
ATOM 1890 O O . ALA A 1 232 ? -21.489 0.668 30.778 1.00 85.62 232 ALA A O 1
ATOM 1891 N N . ALA A 1 233 ? -20.488 2.234 32.022 1.00 86.06 233 ALA A N 1
ATOM 1892 C CA . ALA A 1 233 ? -21.318 3.329 31.517 1.00 86.06 233 ALA A CA 1
ATOM 1893 C C . ALA A 1 233 ? -21.119 3.554 30.008 1.00 86.06 233 ALA A C 1
ATOM 1895 O O . ALA A 1 233 ? -22.087 3.707 29.265 1.00 86.06 233 ALA A O 1
ATOM 1896 N N . VAL A 1 234 ? -19.868 3.526 29.538 1.00 85.88 234 VAL A N 1
ATOM 1897 C CA . VAL A 1 234 ? -19.554 3.617 28.106 1.00 85.88 234 VAL A CA 1
ATOM 1898 C C . VAL A 1 234 ? -20.041 2.373 27.359 1.00 85.88 234 VAL A C 1
ATOM 1900 O O . VAL A 1 234 ? -20.560 2.497 26.254 1.00 85.88 234 VAL A O 1
ATOM 1903 N N . GLY A 1 235 ? -19.924 1.190 27.961 1.00 83.56 235 GLY A N 1
ATOM 1904 C CA . GLY A 1 235 ? -20.455 -0.061 27.427 1.00 83.56 235 GLY A CA 1
ATOM 1905 C C . GLY A 1 235 ? -21.969 -0.012 27.239 1.00 83.56 235 GLY A C 1
ATOM 1906 O O . GLY A 1 235 ? -22.456 -0.350 26.166 1.00 83.56 235 GLY A O 1
ATOM 1907 N N . ASN A 1 236 ? -22.709 0.492 28.226 1.00 81.50 236 ASN A N 1
ATOM 1908 C CA . ASN A 1 236 ? -24.160 0.650 28.136 1.00 81.50 236 ASN A CA 1
ATOM 1909 C C . ASN A 1 236 ? -24.554 1.645 27.042 1.00 81.50 236 ASN A C 1
ATOM 1911 O O . ASN A 1 236 ? -25.423 1.337 26.236 1.00 81.50 236 ASN A O 1
ATOM 1915 N N . LEU A 1 237 ? -23.859 2.783 26.936 1.00 81.19 237 LEU A N 1
ATOM 1916 C CA . LEU A 1 237 ? -24.071 3.732 25.836 1.00 81.19 237 LEU A CA 1
ATOM 1917 C C . LEU A 1 237 ? -23.793 3.092 24.469 1.00 81.19 237 LEU A C 1
ATOM 1919 O O . LEU A 1 237 ? -24.528 3.330 23.515 1.00 81.19 237 LEU A O 1
ATOM 1923 N N . LEU A 1 238 ? -22.755 2.257 24.361 1.00 73.38 238 LEU A N 1
ATOM 1924 C CA . LEU A 1 238 ? -22.479 1.504 23.138 1.00 73.38 238 LEU A CA 1
ATOM 1925 C C . LEU A 1 238 ? -23.617 0.534 22.812 1.00 73.38 238 LEU A C 1
ATOM 1927 O O . LEU A 1 238 ? -24.010 0.457 21.653 1.00 73.38 238 LEU A O 1
ATOM 1931 N N . VAL A 1 239 ? -24.166 -0.167 23.806 1.00 73.75 239 VAL A N 1
ATOM 1932 C CA . VAL A 1 239 ? -25.301 -1.088 23.629 1.00 73.75 239 VAL A CA 1
ATOM 1933 C C . VAL A 1 239 ? -26.579 -0.337 23.245 1.00 73.75 239 VAL A C 1
ATOM 1935 O O . VAL A 1 239 ? -27.269 -0.765 22.326 1.00 73.75 239 VAL A O 1
ATOM 1938 N N . GLU A 1 240 ? -26.862 0.814 23.856 1.00 69.88 240 GLU A N 1
ATOM 1939 C CA . GLU A 1 240 ? -27.997 1.678 23.491 1.00 69.88 240 GLU A CA 1
ATOM 1940 C C . GLU A 1 240 ? -27.888 2.211 22.052 1.00 69.88 240 GLU A C 1
ATOM 1942 O O . GLU A 1 240 ? -28.894 2.378 21.361 1.00 69.88 240 GLU A O 1
ATOM 1947 N N . ILE A 1 241 ? -26.663 2.425 21.559 1.00 65.00 241 ILE A N 1
ATOM 1948 C CA . ILE A 1 241 ? -26.396 2.799 20.163 1.00 65.00 241 ILE A CA 1
ATOM 1949 C C . ILE A 1 241 ? -26.628 1.615 19.202 1.00 65.00 241 ILE A C 1
ATOM 1951 O O . ILE A 1 241 ? -26.929 1.840 18.022 1.00 65.00 241 ILE A O 1
ATOM 1955 N N . VAL A 1 242 ? -26.563 0.361 19.676 1.00 62.03 242 VAL A N 1
ATOM 1956 C CA . VAL A 1 242 ? -26.864 -0.852 18.889 1.00 62.03 242 VAL A CA 1
ATOM 1957 C C . VAL A 1 242 ? -28.382 -1.014 18.733 1.00 62.03 242 VAL A C 1
ATOM 1959 O O . VAL A 1 242 ? -29.037 -1.906 19.262 1.00 62.03 242 VAL A O 1
ATOM 1962 N N . THR A 1 243 ? -28.958 -0.110 17.953 1.00 64.75 243 THR A N 1
ATOM 1963 C CA . THR A 1 243 ? -30.359 -0.125 17.527 1.00 64.75 243 THR A CA 1
ATOM 1964 C C . THR A 1 243 ? -30.574 -1.118 16.371 1.00 64.75 243 THR A C 1
ATOM 1966 O O . THR A 1 243 ? -29.617 -1.539 15.715 1.00 64.75 243 THR A O 1
ATOM 1969 N N . PRO A 1 244 ? -31.825 -1.453 16.004 1.00 63.44 244 PRO A N 1
ATOM 1970 C CA . PRO A 1 244 ? -32.118 -2.160 14.753 1.00 63.44 244 PRO A CA 1
ATOM 1971 C C . PRO A 1 244 ? -31.498 -1.498 13.508 1.00 63.44 244 PRO A C 1
ATOM 1973 O O . PRO A 1 244 ? -31.157 -2.194 12.554 1.00 63.44 244 PRO A O 1
ATOM 1976 N N . ALA A 1 245 ? -31.276 -0.176 13.530 1.00 62.09 245 ALA A N 1
ATOM 1977 C CA . ALA A 1 245 ? -30.535 0.535 12.490 1.00 62.09 245 ALA A CA 1
ATOM 1978 C C . ALA A 1 245 ? -29.031 0.197 12.494 1.00 62.09 245 ALA A C 1
ATOM 1980 O O . ALA A 1 245 ? -28.440 0.078 11.424 1.00 62.09 245 ALA A O 1
ATOM 1981 N N . ALA A 1 246 ? -28.419 -0.036 13.659 1.00 59.44 246 ALA A N 1
ATOM 1982 C CA . ALA A 1 246 ? -27.045 -0.533 13.766 1.00 59.44 246 ALA A CA 1
ATOM 1983 C C . ALA A 1 246 ? -26.913 -1.986 13.275 1.00 59.44 246 ALA A C 1
ATOM 1985 O O . ALA A 1 246 ? -25.912 -2.338 12.658 1.00 59.44 246 ALA A O 1
ATOM 1986 N N . VAL A 1 247 ? -27.941 -2.819 13.473 1.00 63.88 247 VAL A N 1
ATOM 1987 C CA . VAL A 1 247 ? -27.982 -4.189 12.927 1.00 63.88 247 VAL A CA 1
ATOM 1988 C C . VAL A 1 247 ? -28.210 -4.180 11.414 1.00 63.88 247 VAL A C 1
ATOM 1990 O O . VAL A 1 247 ? -27.537 -4.911 10.691 1.00 63.88 247 VAL A O 1
ATOM 1993 N N . ALA A 1 248 ? -29.087 -3.313 10.901 1.00 64.19 248 ALA A N 1
ATOM 1994 C CA . ALA A 1 248 ? -29.228 -3.095 9.461 1.00 64.19 248 ALA A CA 1
ATOM 1995 C C . ALA A 1 248 ? -27.917 -2.578 8.839 1.00 64.19 248 ALA A C 1
ATOM 1997 O O . ALA A 1 248 ? -27.504 -3.064 7.787 1.00 64.19 248 ALA A O 1
ATOM 1998 N N . ALA A 1 249 ? -27.215 -1.671 9.525 1.00 62.09 249 ALA A N 1
ATOM 1999 C CA . ALA A 1 249 ? -25.881 -1.230 9.134 1.00 62.09 249 ALA A CA 1
ATOM 2000 C C . ALA A 1 249 ? -24.860 -2.380 9.174 1.00 62.09 249 ALA A C 1
ATOM 2002 O O . ALA A 1 249 ? -24.055 -2.496 8.258 1.00 62.09 249 ALA A O 1
ATOM 2003 N N . ALA A 1 250 ? -24.917 -3.280 10.161 1.00 62.53 250 ALA A N 1
ATOM 2004 C CA . ALA A 1 250 ? -24.055 -4.462 10.219 1.00 62.53 250 ALA A CA 1
ATOM 2005 C C . ALA A 1 250 ? -24.317 -5.446 9.060 1.00 62.53 250 ALA A C 1
ATOM 2007 O O . ALA A 1 250 ? -23.377 -6.018 8.507 1.00 62.53 250 ALA A O 1
ATOM 2008 N N . VAL A 1 251 ? -25.576 -5.614 8.638 1.00 66.31 251 VAL A N 1
ATOM 2009 C CA . VAL A 1 251 ? -25.926 -6.406 7.444 1.00 66.31 251 VAL A CA 1
ATOM 2010 C C . VAL A 1 251 ? -25.414 -5.739 6.164 1.00 66.31 251 VAL A C 1
ATOM 2012 O O . VAL A 1 251 ? -24.931 -6.429 5.267 1.00 66.31 251 VAL A O 1
ATOM 2015 N N . GLU A 1 252 ? -25.463 -4.411 6.073 1.00 66.38 252 GLU A N 1
ATOM 2016 C CA . GLU A 1 252 ? -24.879 -3.688 4.939 1.00 66.38 252 GLU A CA 1
ATOM 2017 C C . GLU A 1 252 ? -23.344 -3.798 4.925 1.00 66.38 252 GLU A C 1
ATOM 2019 O O . GLU A 1 252 ? -22.755 -4.066 3.880 1.00 66.38 252 GLU A O 1
ATOM 2024 N N . VAL A 1 253 ? -22.693 -3.742 6.094 1.00 66.88 253 VAL A N 1
ATOM 2025 C CA . VAL A 1 253 ? -21.256 -4.039 6.244 1.00 66.88 253 VAL A CA 1
ATOM 2026 C C . VAL A 1 253 ? -20.933 -5.453 5.752 1.00 66.88 253 VAL A C 1
ATOM 2028 O O . VAL A 1 253 ? -19.893 -5.653 5.127 1.00 66.88 253 VAL A O 1
ATOM 2031 N N . GLN A 1 254 ? -21.822 -6.429 5.959 1.00 65.75 254 GLN A N 1
ATOM 2032 C CA . GLN A 1 254 ? -21.636 -7.784 5.436 1.00 65.75 254 GLN A CA 1
ATOM 2033 C C . GLN A 1 254 ? -21.696 -7.841 3.904 1.00 65.75 254 GLN A C 1
ATOM 2035 O O . GLN A 1 254 ? -20.894 -8.547 3.291 1.00 65.75 254 GLN A O 1
ATOM 2040 N N . ARG A 1 255 ? -22.610 -7.101 3.263 1.00 68.88 255 ARG A N 1
ATOM 2041 C CA . ARG A 1 255 ? -22.626 -6.991 1.792 1.00 68.88 255 ARG A CA 1
ATOM 2042 C C . ARG A 1 255 ? -21.350 -6.337 1.281 1.00 68.88 255 ARG A C 1
ATOM 2044 O O . ARG A 1 255 ? -20.769 -6.802 0.305 1.00 68.88 255 ARG A O 1
ATOM 2051 N N . GLU A 1 256 ? -20.873 -5.309 1.974 1.00 72.06 256 GLU A N 1
ATOM 2052 C CA . GLU A 1 256 ? -19.600 -4.673 1.652 1.00 72.06 256 GLU A CA 1
ATOM 2053 C C . GLU A 1 256 ? -18.424 -5.655 1.803 1.00 72.06 256 GLU A C 1
ATOM 2055 O O . GLU A 1 256 ? -17.521 -5.661 0.971 1.00 72.06 256 GLU A O 1
ATOM 2060 N N . LEU A 1 257 ? -18.444 -6.536 2.811 1.00 72.31 257 LEU A N 1
ATOM 2061 C CA . LEU A 1 257 ? -17.460 -7.615 2.972 1.00 72.31 257 LEU A CA 1
ATOM 2062 C C . LEU A 1 257 ? -17.467 -8.598 1.796 1.00 72.31 257 LEU A C 1
ATOM 2064 O O . LEU A 1 257 ? -16.396 -8.915 1.284 1.00 72.31 257 LEU A O 1
ATOM 2068 N N . GLN A 1 258 ? -18.641 -8.995 1.302 1.00 73.50 258 GLN A N 1
ATOM 2069 C CA . GLN A 1 258 ? -18.752 -9.856 0.117 1.00 73.50 258 GLN A CA 1
ATOM 2070 C C . GLN A 1 258 ? -18.195 -9.176 -1.141 1.00 73.50 258 GLN A C 1
ATOM 2072 O O . GLN A 1 258 ? -17.401 -9.768 -1.868 1.00 73.50 258 GLN A O 1
ATOM 2077 N N . VAL A 1 259 ? -18.524 -7.898 -1.366 1.00 78.00 259 VAL A N 1
ATOM 2078 C CA . VAL A 1 259 ? -17.976 -7.128 -2.498 1.00 78.00 259 VAL A CA 1
ATOM 2079 C C . VAL A 1 259 ? -16.448 -7.020 -2.412 1.00 78.00 259 VAL A C 1
ATOM 2081 O O . VAL A 1 259 ? -15.763 -7.127 -3.433 1.00 78.00 259 VAL A O 1
ATOM 2084 N N . ARG A 1 260 ? -15.891 -6.837 -1.207 1.00 75.94 260 ARG A N 1
ATOM 2085 C CA . ARG A 1 260 ? -14.434 -6.810 -0.980 1.00 75.94 260 ARG A CA 1
ATOM 2086 C C . ARG A 1 260 ? -13.797 -8.155 -1.315 1.00 75.94 260 ARG A C 1
ATOM 2088 O O . ARG A 1 260 ? -12.766 -8.188 -1.991 1.00 75.94 260 ARG A O 1
ATOM 2095 N N . GLU A 1 261 ? -14.416 -9.248 -0.884 1.00 81.19 261 GLU A N 1
ATOM 2096 C CA . GLU A 1 261 ? -13.946 -10.593 -1.198 1.00 81.19 261 GLU A CA 1
ATOM 2097 C C . GLU A 1 261 ? -13.968 -10.845 -2.709 1.00 81.19 261 GLU A C 1
ATOM 2099 O O . GLU A 1 261 ? -12.991 -11.344 -3.263 1.00 81.19 261 GLU A O 1
ATOM 2104 N N . ASP A 1 262 ? -15.020 -10.412 -3.407 1.00 85.25 262 ASP A N 1
ATOM 2105 C CA . ASP A 1 262 ? -15.124 -10.508 -4.863 1.00 85.25 262 ASP A CA 1
ATOM 2106 C C . ASP A 1 262 ? -14.016 -9.730 -5.580 1.00 85.25 262 ASP A C 1
ATOM 2108 O O . ASP A 1 262 ? -13.433 -10.227 -6.548 1.00 85.25 262 ASP A O 1
ATOM 2112 N N . VAL A 1 263 ? -13.687 -8.516 -5.120 1.00 87.12 263 VAL A N 1
ATOM 2113 C CA . VAL A 1 263 ? -12.556 -7.741 -5.659 1.00 87.12 263 VAL A CA 1
ATOM 2114 C C . VAL A 1 263 ? -11.242 -8.498 -5.449 1.00 87.12 263 VAL A C 1
ATOM 2116 O O . VAL A 1 263 ? -10.491 -8.682 -6.411 1.00 87.12 263 VAL A O 1
ATOM 2119 N N . ALA A 1 264 ? -10.981 -8.993 -4.237 1.00 87.06 264 ALA A N 1
ATOM 2120 C CA . ALA A 1 264 ? -9.777 -9.764 -3.934 1.00 87.06 264 ALA A CA 1
ATOM 2121 C C . ALA A 1 264 ? -9.704 -11.071 -4.746 1.00 87.06 264 ALA A C 1
ATOM 2123 O O . ALA A 1 264 ? -8.648 -11.414 -5.281 1.00 87.06 264 ALA A O 1
ATOM 2124 N N . ASN A 1 265 ? -10.824 -11.784 -4.894 1.00 88.88 265 ASN A N 1
ATOM 2125 C CA . ASN A 1 265 ? -10.959 -12.991 -5.711 1.00 88.88 265 ASN A CA 1
ATOM 2126 C C . ASN A 1 265 ? -10.662 -12.695 -7.189 1.00 88.88 265 ASN A C 1
ATOM 2128 O O . ASN A 1 265 ? -9.918 -13.439 -7.831 1.00 88.88 265 ASN A O 1
ATOM 2132 N N . ARG A 1 266 ? -11.186 -11.590 -7.738 1.00 90.88 266 ARG A N 1
ATOM 2133 C CA . ARG A 1 266 ? -10.889 -11.161 -9.116 1.00 90.88 266 ARG A CA 1
ATOM 2134 C C . ARG A 1 266 ? -9.403 -10.866 -9.318 1.00 90.88 266 ARG A C 1
ATOM 2136 O O . ARG A 1 266 ? -8.827 -11.353 -10.288 1.00 90.88 266 ARG A O 1
ATOM 2143 N N . LEU A 1 267 ? -8.769 -10.133 -8.400 1.00 92.19 267 LEU A N 1
ATOM 2144 C CA . LEU A 1 267 ? -7.335 -9.819 -8.478 1.00 92.19 267 LEU A CA 1
ATOM 2145 C C . LEU A 1 267 ? -6.454 -11.077 -8.389 1.00 92.19 267 LEU A C 1
ATOM 2147 O O . LEU A 1 267 ? -5.448 -11.187 -9.099 1.00 92.19 267 LEU A O 1
ATOM 2151 N N . ARG A 1 268 ? -6.842 -12.049 -7.554 1.00 92.25 268 ARG A N 1
ATOM 2152 C CA . ARG A 1 268 ? -6.180 -13.359 -7.469 1.00 92.25 268 ARG A CA 1
ATOM 2153 C C . ARG A 1 268 ? -6.308 -14.141 -8.779 1.00 92.25 268 ARG A C 1
ATOM 2155 O O . ARG A 1 268 ? -5.290 -14.568 -9.319 1.00 92.25 268 ARG A O 1
ATOM 2162 N N . ARG A 1 269 ? -7.512 -14.234 -9.356 1.00 92.25 269 ARG A N 1
ATOM 2163 C CA . ARG A 1 269 ? -7.739 -14.899 -10.657 1.00 92.25 269 ARG A CA 1
ATOM 2164 C C . ARG A 1 269 ? -6.936 -14.262 -11.790 1.00 92.25 269 ARG A C 1
ATOM 2166 O O . ARG A 1 269 ? -6.248 -14.972 -12.509 1.00 92.25 269 ARG A O 1
ATOM 2173 N N . GLN A 1 270 ? -6.910 -12.932 -11.876 1.00 93.00 270 GLN A N 1
ATOM 2174 C CA . GLN A 1 270 ? -6.077 -12.226 -12.860 1.00 93.00 270 GLN A CA 1
ATOM 2175 C C . GLN A 1 270 ? -4.583 -12.536 -12.704 1.00 93.00 270 GLN A C 1
ATOM 2177 O O . GLN A 1 270 ? -3.851 -12.576 -13.691 1.00 93.00 270 GLN A O 1
ATOM 2182 N N . SER A 1 271 ? -4.120 -12.772 -11.472 1.00 90.81 271 SER A N 1
ATOM 2183 C CA . SER A 1 271 ? -2.731 -13.166 -11.217 1.00 90.81 271 SER A CA 1
ATOM 2184 C C . SER A 1 271 ? -2.432 -14.558 -11.778 1.00 90.81 271 SER A C 1
ATOM 2186 O O . SER A 1 271 ? -1.367 -14.753 -12.363 1.00 90.81 271 SER A O 1
ATOM 2188 N N . VAL A 1 272 ? -3.379 -15.496 -11.654 1.00 94.06 272 VAL A N 1
ATOM 2189 C CA . VAL A 1 272 ? -3.293 -16.830 -12.269 1.00 94.06 272 VAL A CA 1
ATOM 2190 C C . VAL A 1 272 ? -3.301 -16.714 -13.794 1.00 94.06 272 VAL A C 1
ATOM 2192 O O . VAL A 1 272 ? -2.399 -17.237 -14.443 1.00 94.06 272 VAL A O 1
ATOM 2195 N N . ASP A 1 273 ? -4.250 -15.972 -14.371 1.00 93.62 273 ASP A N 1
ATOM 2196 C CA . ASP A 1 273 ? -4.367 -15.804 -15.827 1.00 93.62 273 ASP A CA 1
ATOM 2197 C C . ASP A 1 273 ? -3.093 -15.206 -16.436 1.00 93.62 273 ASP A C 1
ATOM 2199 O O . ASP A 1 273 ? -2.590 -15.676 -17.460 1.00 93.62 273 ASP A O 1
ATOM 2203 N N . ARG A 1 274 ? -2.504 -14.212 -15.762 1.00 91.81 274 ARG A N 1
ATOM 2204 C CA . ARG A 1 274 ? -1.210 -13.644 -16.144 1.00 91.81 274 ARG A CA 1
ATOM 2205 C C . ARG A 1 274 ? -0.091 -14.682 -16.094 1.00 91.81 274 ARG A C 1
ATOM 2207 O O . ARG A 1 274 ? 0.698 -14.761 -17.034 1.00 91.81 274 ARG A O 1
ATOM 2214 N N . ALA A 1 275 ? 0.009 -15.452 -15.011 1.00 92.25 275 ALA A N 1
ATOM 2215 C CA . ALA A 1 275 ? 1.052 -16.465 -14.864 1.00 92.25 275 ALA A CA 1
ATOM 2216 C C . ALA A 1 275 ? 0.927 -17.573 -15.927 1.00 92.25 275 ALA A C 1
ATOM 2218 O O . ALA A 1 275 ? 1.943 -18.031 -16.456 1.00 92.25 275 ALA A O 1
ATOM 2219 N N . ARG A 1 276 ? -0.307 -17.941 -16.302 1.00 94.19 276 ARG A N 1
ATOM 2220 C CA . ARG A 1 276 ? -0.592 -18.866 -17.410 1.00 94.19 276 ARG A CA 1
ATOM 2221 C C . ARG A 1 276 ? -0.110 -18.296 -18.734 1.00 94.19 276 ARG A C 1
ATOM 2223 O O . ARG A 1 276 ? 0.696 -18.926 -19.408 1.00 94.19 276 ARG A O 1
ATOM 2230 N N . TYR A 1 277 ? -0.493 -17.058 -19.043 1.00 93.44 277 TYR A N 1
ATOM 2231 C CA . TYR A 1 277 ? -0.050 -16.385 -20.262 1.00 93.44 277 TYR A CA 1
ATOM 2232 C C . TYR A 1 277 ? 1.482 -16.275 -20.360 1.00 93.44 277 TYR A C 1
ATOM 2234 O O . TYR A 1 277 ? 2.062 -16.541 -21.412 1.00 93.44 277 TYR A O 1
ATOM 2242 N N . GLU A 1 278 ? 2.164 -15.903 -19.272 1.00 91.81 278 GLU A N 1
ATOM 2243 C CA . GLU 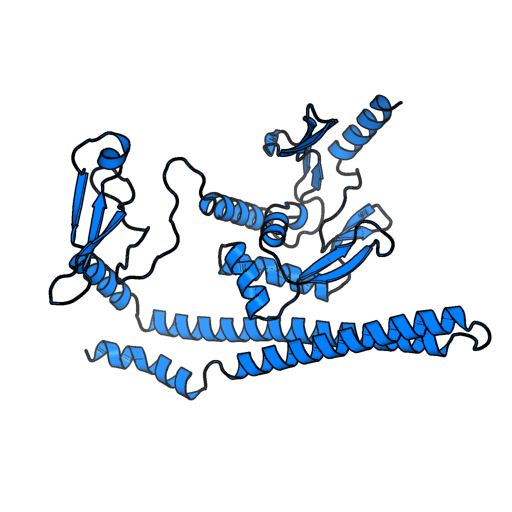A 1 278 ? 3.630 -15.817 -19.248 1.00 91.81 278 GLU A CA 1
ATOM 2244 C C . GLU A 1 278 ? 4.297 -17.188 -19.454 1.00 91.81 278 GLU A C 1
ATOM 2246 O O . GLU A 1 278 ? 5.338 -17.270 -20.113 1.00 91.81 278 GLU A O 1
ATOM 2251 N N . THR A 1 279 ? 3.691 -18.256 -18.928 1.00 94.31 279 THR A N 1
ATOM 2252 C CA . THR A 1 279 ? 4.146 -19.640 -19.119 1.00 94.31 279 THR A CA 1
ATOM 2253 C C . THR A 1 279 ? 3.964 -20.085 -20.566 1.00 94.31 279 THR A C 1
ATOM 2255 O O . THR A 1 279 ? 4.918 -20.570 -21.174 1.00 94.31 279 THR A O 1
ATOM 2258 N N . ASP A 1 280 ? 2.791 -19.843 -21.151 1.00 94.50 280 ASP A N 1
ATOM 2259 C CA . ASP A 1 280 ? 2.492 -20.174 -22.548 1.00 94.50 280 ASP A CA 1
ATOM 2260 C C . ASP A 1 280 ? 3.407 -19.422 -23.516 1.00 94.50 280 ASP A C 1
ATOM 2262 O O . ASP A 1 280 ? 3.897 -19.983 -24.498 1.00 94.50 280 ASP A O 1
ATOM 2266 N N . LEU A 1 281 ? 3.684 -18.147 -23.234 1.00 93.62 281 LEU A N 1
ATOM 2267 C CA . LEU A 1 281 ? 4.611 -17.350 -24.027 1.00 93.62 281 LEU A CA 1
ATOM 2268 C C . LEU A 1 281 ? 6.044 -17.894 -23.942 1.00 93.62 281 LEU A C 1
ATOM 2270 O O . LEU A 1 281 ? 6.731 -17.959 -24.963 1.00 93.62 281 LEU A O 1
ATOM 2274 N N . ALA A 1 282 ? 6.505 -18.277 -22.747 1.00 92.19 282 ALA A N 1
ATOM 2275 C CA . ALA A 1 282 ? 7.824 -18.883 -22.564 1.00 92.19 282 ALA A CA 1
ATOM 2276 C C . ALA A 1 282 ? 7.925 -20.239 -23.281 1.00 92.19 282 ALA A C 1
ATOM 2278 O O . ALA A 1 282 ? 8.913 -20.486 -23.970 1.00 92.19 282 ALA A O 1
ATOM 2279 N N . HIS A 1 283 ? 6.872 -21.055 -23.205 1.00 94.19 283 HIS A N 1
ATOM 2280 C CA . HIS A 1 283 ? 6.779 -22.334 -23.903 1.00 94.19 283 HIS A CA 1
ATOM 2281 C C . HIS A 1 283 ? 6.857 -22.159 -25.425 1.00 94.19 283 HIS A C 1
ATOM 2283 O O . HIS A 1 283 ? 7.688 -22.782 -26.080 1.00 94.19 283 HIS A O 1
ATOM 2289 N N . ARG A 1 284 ? 6.068 -21.239 -26.000 1.00 95.06 284 ARG A N 1
ATOM 2290 C CA . ARG A 1 284 ? 6.123 -20.938 -27.442 1.00 95.06 284 ARG A CA 1
ATOM 2291 C C . ARG A 1 284 ? 7.507 -20.462 -27.877 1.00 95.06 284 ARG A C 1
ATOM 2293 O O . ARG A 1 284 ? 7.977 -20.864 -28.932 1.00 95.06 284 ARG A O 1
ATOM 2300 N N . ARG A 1 285 ? 8.177 -19.627 -27.073 1.00 91.50 285 ARG A N 1
ATOM 2301 C CA . ARG A 1 285 ? 9.550 -19.176 -27.366 1.00 91.50 285 ARG A CA 1
ATOM 2302 C C . ARG A 1 285 ? 10.545 -20.331 -27.381 1.00 91.50 285 ARG A C 1
ATOM 2304 O O . ARG A 1 285 ? 11.413 -20.339 -28.242 1.00 91.50 285 ARG A O 1
ATOM 2311 N N . TYR A 1 286 ? 10.415 -21.275 -26.452 1.00 91.75 286 TYR A N 1
ATOM 2312 C CA . TYR A 1 286 ? 11.244 -22.475 -26.418 1.00 91.75 286 TYR A CA 1
ATOM 2313 C C . TYR A 1 286 ? 11.026 -23.351 -27.663 1.00 91.75 286 TYR A C 1
ATOM 2315 O O . TYR A 1 286 ? 11.997 -23.705 -28.322 1.00 91.75 286 TYR A O 1
ATOM 2323 N N . LEU A 1 287 ? 9.769 -23.613 -28.043 1.00 92.69 287 LEU A N 1
ATOM 2324 C CA . LEU A 1 287 ? 9.436 -24.439 -29.214 1.00 92.69 287 LEU A CA 1
ATOM 2325 C C . LEU A 1 287 ? 9.876 -23.835 -30.558 1.00 92.69 287 LEU A C 1
ATOM 2327 O O . LEU A 1 287 ? 10.069 -24.570 -31.520 1.00 92.69 287 LEU A O 1
ATOM 2331 N N . LEU A 1 288 ? 9.999 -22.508 -30.644 1.00 93.25 288 LEU A N 1
ATOM 2332 C CA . LEU A 1 288 ? 10.405 -21.805 -31.867 1.00 93.25 288 LEU A CA 1
ATOM 2333 C C . LEU A 1 288 ? 11.927 -21.735 -32.064 1.00 93.25 288 LEU A C 1
ATOM 2335 O O . LEU A 1 288 ? 12.370 -21.252 -33.106 1.00 93.25 288 LEU A O 1
ATOM 2339 N N . VAL A 1 289 ? 12.733 -22.146 -31.080 1.00 92.69 289 VAL A N 1
ATOM 2340 C CA . VAL A 1 289 ? 14.191 -22.127 -31.226 1.00 92.69 289 VAL A CA 1
ATOM 2341 C C . VAL A 1 289 ? 14.666 -23.295 -32.074 1.00 92.69 289 VAL A C 1
ATOM 2343 O O . VAL A 1 289 ? 14.281 -24.439 -31.859 1.00 92.69 289 VAL A O 1
ATOM 2346 N N . ASP A 1 290 ? 15.557 -22.980 -33.012 1.00 88.88 290 ASP A N 1
ATOM 2347 C CA . ASP A 1 290 ? 16.264 -23.975 -33.807 1.00 88.88 290 ASP A CA 1
ATOM 2348 C C . ASP A 1 290 ? 17.055 -24.934 -32.888 1.00 88.88 290 ASP A C 1
ATOM 2350 O O . ASP A 1 290 ? 17.858 -24.455 -32.071 1.00 88.88 290 ASP A O 1
ATOM 2354 N N . PRO A 1 291 ? 16.863 -26.261 -33.006 1.00 84.56 291 PRO A N 1
ATOM 2355 C CA . PRO A 1 291 ? 17.590 -27.258 -32.223 1.00 84.56 291 PRO A CA 1
ATOM 2356 C C . PRO A 1 291 ? 19.120 -27.137 -32.283 1.00 84.56 291 PRO A C 1
ATOM 2358 O O . PRO A 1 291 ? 19.792 -27.511 -31.317 1.00 84.56 291 PRO A O 1
ATOM 2361 N N . GLU A 1 292 ? 19.687 -26.590 -33.364 1.00 88.62 292 GLU A N 1
ATOM 2362 C CA . GLU A 1 292 ? 21.135 -26.373 -33.485 1.00 88.62 292 GLU A CA 1
ATOM 2363 C C . GLU A 1 292 ? 21.653 -25.324 -32.481 1.00 88.62 292 GLU A C 1
ATOM 2365 O O . GLU A 1 292 ? 22.793 -25.395 -32.012 1.00 88.62 292 GLU A O 1
ATOM 2370 N N . ASN A 1 293 ? 20.793 -24.405 -32.028 1.00 89.88 293 ASN A N 1
ATOM 2371 C CA . ASN A 1 293 ? 21.113 -23.381 -31.031 1.00 89.88 293 ASN A CA 1
ATOM 2372 C C . ASN A 1 293 ? 20.971 -23.900 -29.587 1.00 89.88 293 ASN A C 1
ATOM 2374 O O . ASN A 1 293 ? 20.286 -23.306 -28.745 1.00 89.88 293 ASN A O 1
ATOM 2378 N N . ARG A 1 294 ? 21.669 -24.997 -29.267 1.00 90.12 294 ARG A N 1
ATOM 2379 C CA . ARG A 1 294 ? 21.537 -25.754 -28.004 1.00 90.12 294 ARG A CA 1
ATOM 2380 C C . ARG A 1 294 ? 21.626 -24.903 -26.728 1.00 90.12 294 ARG A C 1
ATOM 2382 O O . ARG A 1 294 ? 20.864 -25.119 -25.786 1.00 90.12 294 ARG A O 1
ATOM 2389 N N . LEU A 1 295 ? 22.536 -23.927 -26.673 1.00 91.56 295 LEU A N 1
ATOM 2390 C CA . LEU A 1 295 ? 22.686 -23.048 -25.500 1.00 91.56 295 LEU A CA 1
ATOM 2391 C C . LEU A 1 295 ? 21.466 -22.134 -25.304 1.00 91.56 295 LEU A C 1
ATOM 2393 O O . LEU A 1 295 ? 21.003 -21.945 -24.177 1.00 91.56 295 LEU A O 1
ATOM 2397 N N . VAL A 1 296 ? 20.907 -21.608 -26.394 1.00 90.69 296 VAL A N 1
ATOM 2398 C CA . VAL A 1 296 ? 19.703 -20.767 -26.353 1.00 90.69 296 VAL A CA 1
ATOM 2399 C C . VAL A 1 296 ? 18.502 -21.610 -25.937 1.00 90.69 296 VAL A C 1
ATOM 2401 O O . VAL A 1 296 ? 17.763 -21.198 -25.043 1.00 90.69 296 VAL A O 1
ATOM 2404 N N . ALA A 1 297 ? 18.370 -22.816 -26.497 1.00 91.06 297 ALA A N 1
ATOM 2405 C CA . ALA A 1 297 ? 17.330 -23.769 -26.121 1.00 91.06 297 ALA A CA 1
ATOM 2406 C C . ALA A 1 297 ? 17.373 -24.084 -24.615 1.00 91.06 297 ALA A C 1
ATOM 2408 O O . ALA A 1 297 ? 16.364 -23.917 -23.938 1.00 91.06 297 ALA A O 1
ATOM 2409 N N . SER A 1 298 ? 18.550 -24.404 -24.058 1.00 91.62 298 SER A N 1
ATOM 2410 C CA . SER A 1 298 ? 18.697 -24.667 -22.613 1.00 91.62 298 SER A CA 1
ATOM 2411 C C . SER A 1 298 ? 18.364 -23.455 -21.732 1.00 91.62 298 SER A C 1
ATOM 2413 O O . SER A 1 298 ? 17.829 -23.591 -20.631 1.00 91.62 298 SER A O 1
ATOM 2415 N N . THR A 1 299 ? 18.646 -22.241 -22.217 1.00 92.56 299 THR A N 1
ATOM 2416 C CA . THR A 1 299 ? 18.345 -21.011 -21.476 1.00 92.56 299 THR A CA 1
ATOM 2417 C C . THR A 1 299 ? 16.841 -20.754 -21.461 1.00 92.56 299 THR A C 1
ATOM 2419 O O . THR A 1 299 ? 16.281 -20.424 -20.417 1.00 92.56 299 THR A O 1
ATOM 2422 N N . LEU A 1 300 ? 16.169 -20.928 -22.602 1.00 92.12 300 LEU A N 1
ATOM 2423 C CA . LEU A 1 300 ? 14.720 -20.766 -22.709 1.00 92.12 300 LEU A CA 1
ATOM 2424 C C . LEU A 1 300 ? 13.953 -21.861 -21.973 1.00 92.12 300 LEU A C 1
ATOM 2426 O O . LEU A 1 300 ? 12.943 -21.554 -21.348 1.00 92.12 300 LEU A O 1
ATOM 2430 N N . GLU A 1 301 ? 14.452 -23.095 -21.985 1.00 93.31 301 GLU A N 1
ATOM 2431 C CA . GLU A 1 301 ? 13.918 -24.193 -21.181 1.00 93.31 301 GLU A CA 1
ATOM 2432 C C . GLU A 1 301 ? 13.957 -23.841 -19.692 1.00 93.31 301 GLU A C 1
ATOM 2434 O O . GLU A 1 301 ? 12.950 -23.951 -18.994 1.00 93.31 301 GLU A O 1
ATOM 2439 N N . LYS A 1 302 ? 15.092 -23.323 -19.204 1.00 93.31 302 LYS A N 1
ATOM 2440 C CA . LYS A 1 302 ? 15.206 -22.857 -17.819 1.00 93.31 302 LYS A CA 1
ATOM 2441 C C . LYS A 1 302 ? 14.198 -21.749 -17.507 1.00 93.31 302 LYS A C 1
ATOM 2443 O O . LYS A 1 302 ? 13.532 -21.813 -16.477 1.00 93.31 302 LYS A O 1
ATOM 2448 N N . VAL A 1 303 ? 14.054 -20.764 -18.394 1.00 92.19 303 VAL A N 1
ATOM 2449 C CA . VAL A 1 303 ? 13.063 -19.686 -18.233 1.00 92.19 303 VAL A CA 1
ATOM 2450 C C . VAL A 1 303 ? 11.637 -20.243 -18.209 1.00 92.19 303 VAL A C 1
ATOM 2452 O O . VAL A 1 303 ? 10.833 -19.816 -17.384 1.00 92.19 303 VAL A O 1
ATOM 2455 N N . TRP A 1 304 ? 11.309 -21.201 -19.076 1.00 95.62 304 TRP A N 1
ATOM 2456 C CA . TRP A 1 304 ? 9.995 -21.840 -19.095 1.00 95.62 304 TRP A CA 1
ATOM 2457 C C . TRP A 1 304 ? 9.725 -22.621 -17.802 1.00 95.62 304 TRP A C 1
ATOM 2459 O O . TRP A 1 304 ? 8.676 -22.425 -17.189 1.00 95.62 304 TRP A O 1
ATOM 2469 N N . ASN A 1 305 ? 10.697 -23.396 -17.318 1.00 94.81 305 ASN A N 1
ATOM 2470 C CA . ASN A 1 305 ? 10.613 -24.106 -16.039 1.00 94.81 305 ASN A CA 1
ATOM 2471 C C . ASN A 1 305 ? 10.421 -23.149 -14.850 1.00 94.81 305 ASN A C 1
ATOM 2473 O O . ASN A 1 305 ? 9.599 -23.408 -13.970 1.00 94.81 305 ASN A O 1
ATOM 2477 N N . GLU A 1 306 ? 11.121 -22.011 -14.829 1.00 93.62 306 GLU A N 1
ATOM 2478 C CA . GLU A 1 306 ? 10.923 -20.967 -13.814 1.00 93.62 306 GLU A CA 1
ATOM 2479 C C . GLU A 1 306 ? 9.495 -20.392 -13.857 1.00 93.62 306 GLU A C 1
ATOM 2481 O O . GLU A 1 306 ? 8.894 -20.152 -12.806 1.00 93.62 306 GLU A O 1
ATOM 2486 N N . LYS A 1 307 ? 8.923 -20.201 -15.055 1.00 92.94 307 LYS A N 1
ATOM 2487 C CA . LYS A 1 307 ? 7.537 -19.730 -15.224 1.00 92.94 307 LYS A CA 1
ATOM 2488 C C . LYS A 1 307 ? 6.501 -20.779 -14.817 1.00 92.94 307 LYS A C 1
ATOM 2490 O O . LYS A 1 307 ? 5.560 -20.418 -14.117 1.00 92.94 307 LYS A O 1
ATOM 2495 N N . LEU A 1 308 ? 6.718 -22.058 -15.129 1.00 94.19 308 LEU A N 1
ATOM 2496 C CA . LEU A 1 308 ? 5.876 -23.170 -14.666 1.00 94.19 308 LEU A CA 1
ATOM 2497 C C . LEU A 1 308 ? 5.827 -23.255 -13.135 1.00 94.19 308 LEU A C 1
ATOM 2499 O O . LEU A 1 308 ? 4.752 -23.353 -12.545 1.00 94.19 308 LEU A O 1
ATOM 2503 N N . GLN A 1 309 ? 6.983 -23.154 -12.472 1.00 94.44 309 GLN A N 1
ATOM 2504 C CA . GLN A 1 309 ? 7.039 -23.127 -11.008 1.00 94.44 309 GLN A CA 1
ATOM 2505 C C . GLN A 1 309 ? 6.330 -21.898 -10.432 1.00 94.44 309 GLN A C 1
ATOM 2507 O O . GLN A 1 309 ? 5.658 -21.996 -9.406 1.00 94.44 309 GLN A O 1
ATOM 2512 N N . ALA A 1 310 ? 6.472 -20.735 -11.073 1.00 91.00 310 ALA A N 1
ATOM 2513 C CA . ALA A 1 310 ? 5.767 -19.528 -10.661 1.00 91.00 310 ALA A CA 1
ATOM 2514 C C . ALA A 1 310 ? 4.244 -19.674 -10.814 1.00 91.00 310 ALA A C 1
ATOM 2516 O O . ALA A 1 310 ? 3.522 -19.292 -9.897 1.00 91.00 310 ALA A O 1
ATOM 2517 N N . LEU A 1 311 ? 3.763 -20.264 -11.914 1.00 94.62 311 LEU A N 1
ATOM 2518 C CA . LEU A 1 311 ? 2.344 -20.551 -12.131 1.00 94.62 311 LEU A CA 1
ATOM 2519 C C . LEU A 1 311 ? 1.789 -21.468 -11.039 1.00 94.62 311 LEU A C 1
ATOM 2521 O O . LEU A 1 311 ? 0.825 -21.094 -10.378 1.00 94.62 311 LEU A O 1
ATOM 2525 N N . SER A 1 312 ? 2.453 -22.596 -10.778 1.00 93.31 312 SER A N 1
ATOM 2526 C CA . SER A 1 312 ? 2.032 -23.542 -9.738 1.00 93.31 312 SER A CA 1
ATOM 2527 C C . SER A 1 312 ? 1.943 -22.884 -8.353 1.00 93.31 312 SER A C 1
ATOM 2529 O O . SER A 1 312 ? 0.980 -23.105 -7.622 1.00 93.31 312 SER A O 1
ATOM 2531 N N . ARG A 1 313 ? 2.897 -22.007 -8.003 1.00 92.06 313 ARG A N 1
ATOM 2532 C CA . ARG A 1 313 ? 2.846 -21.236 -6.747 1.00 92.06 313 ARG A CA 1
ATOM 2533 C C . ARG A 1 313 ? 1.654 -20.281 -6.695 1.00 92.06 313 ARG A C 1
ATOM 2535 O O . ARG A 1 313 ? 1.019 -20.171 -5.655 1.00 92.06 313 ARG A O 1
ATOM 2542 N N . VAL A 1 314 ? 1.362 -19.577 -7.790 1.00 91.50 314 VAL A N 1
ATOM 2543 C CA . VAL A 1 314 ? 0.246 -18.618 -7.845 1.00 91.50 314 VAL A CA 1
ATOM 2544 C C . VAL A 1 314 ? -1.108 -19.334 -7.806 1.00 91.50 314 VAL A C 1
ATOM 2546 O O . VAL A 1 314 ? -2.030 -18.839 -7.160 1.00 91.50 314 VAL A O 1
ATOM 2549 N N . GLU A 1 315 ? -1.230 -20.499 -8.444 1.00 92.00 315 GLU A N 1
ATOM 2550 C CA . GLU A 1 315 ? -2.430 -21.343 -8.370 1.00 92.00 315 GLU A CA 1
ATOM 2551 C C . GLU A 1 315 ? -2.659 -21.853 -6.943 1.00 92.00 315 GLU A C 1
ATOM 2553 O O . GLU A 1 315 ? -3.746 -21.651 -6.401 1.00 92.00 315 GLU A O 1
ATOM 2558 N N . ALA A 1 316 ? -1.621 -22.382 -6.287 1.00 91.25 316 ALA A N 1
ATOM 2559 C CA . ALA A 1 316 ? -1.700 -22.818 -4.894 1.00 91.25 316 ALA A CA 1
ATOM 2560 C C . ALA A 1 316 ? -2.061 -21.668 -3.931 1.00 91.25 316 ALA A C 1
ATOM 2562 O O . ALA A 1 316 ? -2.939 -21.831 -3.082 1.00 91.25 316 ALA A O 1
ATOM 2563 N N . ASP A 1 317 ? -1.443 -20.488 -4.085 1.00 87.06 317 ASP A N 1
ATOM 2564 C CA . ASP A 1 317 ? -1.779 -19.285 -3.304 1.00 87.06 317 ASP A CA 1
ATOM 2565 C C . ASP A 1 317 ? -3.262 -18.891 -3.508 1.00 87.06 317 ASP A C 1
ATOM 2567 O O . ASP A 1 317 ? -3.955 -18.526 -2.553 1.00 87.06 317 ASP A O 1
ATOM 2571 N N . CYS A 1 318 ? -3.772 -18.972 -4.745 1.00 88.81 318 CYS A N 1
ATOM 2572 C CA . CYS A 1 318 ? -5.160 -18.645 -5.074 1.00 88.81 318 CYS A CA 1
ATOM 2573 C C . CYS A 1 318 ? -6.154 -19.645 -4.463 1.00 88.81 318 CYS A C 1
ATOM 2575 O O . CYS A 1 318 ? -7.187 -19.229 -3.929 1.00 88.81 318 CYS A O 1
ATOM 2577 N N . GLU A 1 319 ? -5.851 -20.942 -4.527 1.00 87.00 319 GLU A N 1
ATOM 2578 C CA . GLU A 1 319 ? -6.667 -22.014 -3.948 1.00 87.00 319 GLU A CA 1
ATOM 2579 C C . GLU A 1 319 ? -6.707 -21.937 -2.421 1.00 87.00 319 GLU A C 1
ATOM 2581 O O . GLU A 1 319 ? -7.794 -21.949 -1.839 1.00 87.00 319 GLU A O 1
ATOM 2586 N N . ALA A 1 320 ? -5.549 -21.771 -1.775 1.00 85.00 320 ALA A N 1
ATOM 2587 C CA . ALA A 1 320 ? -5.450 -21.628 -0.325 1.00 85.00 320 ALA A CA 1
ATOM 2588 C C . ALA A 1 320 ? -6.260 -20.422 0.175 1.00 85.00 320 ALA A C 1
ATOM 2590 O O . ALA A 1 320 ? -7.053 -20.539 1.110 1.00 85.00 320 ALA A O 1
ATOM 2591 N N . ALA A 1 321 ? -6.134 -19.275 -0.498 1.00 80.31 321 ALA A N 1
ATOM 2592 C CA . ALA A 1 321 ? -6.909 -18.086 -0.161 1.00 80.31 321 ALA A CA 1
ATOM 2593 C C . ALA A 1 321 ? -8.417 -18.262 -0.445 1.00 80.31 321 ALA A C 1
ATOM 2595 O O . ALA A 1 321 ? -9.248 -17.644 0.216 1.00 80.31 321 ALA A O 1
ATOM 2596 N N . GLY A 1 322 ? -8.801 -19.082 -1.430 1.00 76.31 322 GLY A N 1
ATOM 2597 C CA . GLY A 1 322 ? -10.202 -19.413 -1.712 1.00 76.31 322 GLY A CA 1
ATOM 2598 C C . GLY A 1 322 ? -10.822 -20.363 -0.680 1.00 76.31 322 GLY A C 1
ATOM 2599 O O . GLY A 1 322 ? -12.006 -20.244 -0.370 1.00 76.31 322 GLY A O 1
ATOM 2600 N N . ALA A 1 323 ? -10.036 -21.288 -0.125 1.00 72.31 323 ALA A N 1
ATOM 2601 C CA . ALA A 1 323 ? -10.477 -22.191 0.936 1.00 72.31 323 ALA A CA 1
ATOM 2602 C C . ALA A 1 323 ? -10.730 -21.445 2.257 1.00 72.31 323 ALA A C 1
ATOM 2604 O O . ALA A 1 323 ? -11.758 -21.673 2.892 1.00 72.31 323 ALA A O 1
ATOM 2605 N N . SER A 1 324 ? -9.850 -20.506 2.625 1.00 67.31 324 SER A N 1
ATOM 2606 C CA . SER A 1 324 ? -10.026 -19.666 3.818 1.00 67.31 324 SER A CA 1
ATOM 2607 C C . SER A 1 324 ? -11.275 -18.788 3.740 1.00 67.31 324 SER A C 1
ATOM 2609 O O . SER A 1 324 ? -11.994 -18.667 4.726 1.00 67.31 324 SER A O 1
ATOM 2611 N N . ALA A 1 325 ? -11.582 -18.230 2.564 1.00 63.81 325 ALA A N 1
ATOM 2612 C CA . ALA A 1 325 ? -12.738 -17.351 2.392 1.00 63.81 325 ALA A CA 1
ATOM 2613 C C . ALA A 1 325 ? -14.083 -18.102 2.490 1.00 63.81 325 ALA A C 1
ATOM 2615 O O . ALA A 1 325 ? -15.036 -17.618 3.091 1.00 63.81 325 ALA A O 1
ATOM 2616 N N . LYS A 1 326 ? -14.145 -19.353 2.009 1.00 60.25 326 LYS A N 1
ATOM 2617 C CA . LYS A 1 326 ? -15.330 -20.223 2.161 1.00 60.25 326 LYS A CA 1
ATOM 2618 C C . LYS A 1 326 ? -15.635 -20.613 3.612 1.00 60.25 326 LYS A C 1
ATOM 2620 O O . LYS A 1 326 ? -16.736 -21.083 3.883 1.00 60.25 326 LYS A O 1
ATOM 2625 N N . SER A 1 327 ? -14.677 -20.447 4.524 1.00 56.28 327 SER A N 1
ATOM 2626 C CA . SER A 1 327 ? -14.874 -20.682 5.956 1.00 56.28 327 SER A CA 1
ATOM 2627 C C . SER A 1 327 ? -15.568 -19.509 6.663 1.00 56.28 327 SER A C 1
ATOM 2629 O O . SER A 1 327 ? -15.929 -19.650 7.834 1.00 56.28 327 SER A O 1
ATOM 2631 N N . GLU A 1 328 ? -15.759 -18.364 5.996 1.00 54.41 328 GLU A N 1
ATOM 2632 C CA . GLU A 1 328 ? -16.393 -17.187 6.586 1.00 54.41 328 GLU A CA 1
ATOM 2633 C C . GLU A 1 328 ? -17.911 -17.157 6.334 1.00 54.41 328 GLU A C 1
ATOM 2635 O O . GLU A 1 328 ? -18.419 -16.810 5.273 1.00 54.41 328 GLU A O 1
ATOM 2640 N N . MET A 1 329 ? -18.619 -17.494 7.409 1.00 54.84 329 MET A N 1
ATOM 2641 C CA . MET A 1 329 ? -20.013 -17.207 7.735 1.00 54.84 329 MET A CA 1
ATOM 2642 C C . MET A 1 329 ? -21.124 -17.831 6.867 1.00 54.84 329 MET A C 1
ATOM 2644 O O . MET A 1 329 ? -21.567 -17.282 5.859 1.00 54.84 329 MET A O 1
ATOM 2648 N N . THR A 1 330 ? -21.667 -18.962 7.333 1.00 59.47 330 THR A N 1
ATOM 2649 C CA . THR A 1 330 ? -22.823 -19.651 6.735 1.00 59.47 330 THR A CA 1
ATOM 2650 C C . THR A 1 330 ? -24.092 -18.787 6.801 1.00 59.47 330 THR A C 1
ATOM 2652 O O . THR A 1 330 ? -24.276 -17.984 7.719 1.00 59.47 330 THR A O 1
ATOM 2655 N N . ARG A 1 331 ? -25.043 -19.002 5.877 1.00 56.75 331 ARG A N 1
ATOM 2656 C CA . ARG A 1 331 ? -26.391 -18.375 5.890 1.00 56.75 331 ARG A CA 1
ATOM 2657 C C . ARG A 1 331 ? -27.102 -18.473 7.253 1.00 56.75 331 ARG A C 1
ATOM 2659 O O . ARG A 1 331 ? -27.874 -17.592 7.629 1.00 56.75 331 ARG A O 1
ATOM 2666 N N . GLU A 1 332 ? -26.820 -19.527 8.007 1.00 55.81 332 GLU A N 1
ATOM 2667 C CA . GLU A 1 332 ? -27.323 -19.760 9.365 1.00 55.81 332 GLU A CA 1
ATOM 2668 C C . GLU A 1 332 ? -26.772 -18.739 10.374 1.00 55.81 332 GLU A C 1
ATOM 2670 O O . GLU A 1 332 ? -27.531 -18.176 11.161 1.00 55.81 332 GLU A O 1
ATOM 2675 N N . GLN A 1 333 ? -25.480 -18.406 10.294 1.00 58.03 333 GLN A N 1
ATOM 2676 C CA . GLN A 1 333 ? -24.851 -17.382 11.134 1.00 58.03 333 GLN A CA 1
ATOM 2677 C C . GLN A 1 333 ? -25.348 -15.971 10.777 1.00 58.03 333 GLN A C 1
ATOM 2679 O O . GLN A 1 333 ? -25.560 -15.154 11.671 1.00 58.03 333 GLN A O 1
ATOM 2684 N N . GLN A 1 334 ? -25.642 -15.702 9.497 1.00 58.56 334 GLN A N 1
ATOM 2685 C CA . GLN A 1 334 ? -26.319 -14.465 9.076 1.00 58.56 334 GLN A CA 1
ATOM 2686 C C . GLN A 1 334 ? -27.724 -14.331 9.676 1.00 58.56 334 GLN A C 1
ATOM 2688 O O . GLN A 1 334 ? -28.105 -13.251 10.129 1.00 58.56 334 GLN A O 1
ATOM 2693 N N . THR A 1 335 ? -28.486 -15.424 9.706 1.00 61.19 335 THR A N 1
ATOM 2694 C CA . THR A 1 335 ? -29.845 -15.431 10.268 1.00 61.19 335 THR A CA 1
ATOM 2695 C C . THR A 1 335 ? -29.809 -15.233 11.790 1.00 61.19 335 THR A C 1
ATOM 2697 O O . THR A 1 335 ? -30.624 -14.494 12.339 1.00 61.19 335 THR A O 1
ATOM 2700 N N . ALA A 1 336 ? -28.813 -15.812 12.471 1.00 61.69 336 ALA A N 1
ATOM 2701 C CA . ALA A 1 336 ? -28.581 -15.603 13.900 1.00 61.69 336 ALA A CA 1
ATOM 2702 C C . ALA A 1 336 ? -28.199 -14.146 14.234 1.00 61.69 336 ALA A C 1
ATOM 2704 O O . ALA A 1 336 ? -28.750 -13.568 15.169 1.00 61.69 336 ALA A O 1
ATOM 2705 N N . LEU A 1 337 ? -27.331 -13.513 13.433 1.00 60.25 337 LEU A N 1
ATOM 2706 C CA . LEU A 1 337 ? -26.962 -12.096 13.578 1.00 60.25 337 LEU A CA 1
ATOM 2707 C C . LEU A 1 337 ? -28.164 -11.149 13.421 1.00 60.25 337 LEU A C 1
ATOM 2709 O O . LEU A 1 337 ? -28.280 -10.171 14.155 1.00 60.25 337 LEU A O 1
ATOM 2713 N N . GLN A 1 338 ? -29.092 -11.460 12.512 1.00 62.28 338 GLN A N 1
ATOM 2714 C CA . GLN A 1 338 ? -30.331 -10.693 12.329 1.00 62.28 338 GLN A CA 1
ATOM 2715 C C . GLN A 1 338 ? -31.326 -10.854 13.493 1.00 62.28 338 GLN A C 1
ATOM 2717 O O . GLN A 1 338 ? -32.183 -9.992 13.691 1.00 62.28 338 GLN A O 1
ATOM 2722 N N . ALA A 1 339 ? -31.216 -11.933 14.275 1.00 60.81 339 ALA A N 1
ATOM 2723 C CA . ALA A 1 339 ? -32.074 -12.203 15.428 1.00 60.81 339 ALA A CA 1
ATOM 2724 C C . ALA A 1 339 ? -31.556 -11.589 16.746 1.00 60.81 339 ALA A C 1
ATOM 2726 O O . ALA A 1 339 ? -32.353 -11.378 17.661 1.00 60.81 339 ALA A O 1
ATOM 2727 N N . LEU A 1 340 ? -30.264 -11.243 16.833 1.00 58.69 340 LEU A N 1
ATOM 2728 C CA . LEU A 1 340 ? -29.634 -10.621 18.010 1.00 58.69 340 LEU A CA 1
ATOM 2729 C C . LEU A 1 340 ? -30.396 -9.421 18.610 1.00 58.69 340 LEU A C 1
ATOM 2731 O O . LEU A 1 340 ? -30.576 -9.418 19.828 1.00 58.69 340 LEU A O 1
ATOM 2735 N N . PRO A 1 341 ? -30.905 -8.434 17.841 1.00 54.94 341 PRO A N 1
ATOM 2736 C CA . PRO A 1 341 ? -31.625 -7.302 18.437 1.00 54.94 341 PRO A CA 1
ATOM 2737 C C . PRO A 1 341 ? -32.907 -7.713 19.179 1.00 54.94 341 PRO A C 1
ATOM 2739 O O . PRO A 1 341 ? -33.309 -7.027 20.114 1.00 54.94 341 PRO A O 1
ATOM 2742 N N . LYS A 1 342 ? -33.530 -8.849 18.828 1.00 54.12 342 LYS A N 1
ATOM 2743 C CA . LYS A 1 342 ? -34.683 -9.385 19.575 1.00 54.12 342 LYS A CA 1
ATOM 2744 C C . LYS A 1 342 ? -34.273 -10.027 20.905 1.00 54.12 342 LYS A C 1
ATOM 2746 O O . LYS A 1 342 ? -35.084 -10.061 21.820 1.00 54.12 342 LYS A O 1
ATOM 2751 N N . GLY A 1 343 ? -33.040 -10.527 21.006 1.00 49.97 343 GLY A N 1
ATOM 2752 C CA . GLY A 1 343 ? -32.487 -11.110 22.233 1.00 49.97 343 GLY A CA 1
ATOM 2753 C C . GLY A 1 343 ? -32.012 -10.060 23.237 1.00 49.97 343 GLY A C 1
ATOM 2754 O O . GLY A 1 343 ? -32.220 -10.234 24.430 1.00 49.97 343 GLY A O 1
ATOM 2755 N N . PHE A 1 344 ? -31.441 -8.947 22.765 1.00 43.75 344 PHE A N 1
ATOM 2756 C CA . PHE A 1 344 ? -31.027 -7.837 23.636 1.00 43.75 344 PHE A CA 1
ATOM 2757 C C . PHE A 1 344 ? -32.202 -7.020 24.183 1.00 43.75 344 PHE A C 1
ATOM 2759 O O . PHE A 1 344 ? -32.100 -6.498 25.280 1.00 43.75 344 PHE A O 1
ATOM 2766 N N . ALA A 1 345 ? -33.324 -6.941 23.460 1.00 43.09 345 ALA A N 1
ATOM 2767 C CA . ALA A 1 345 ? -34.549 -6.307 23.959 1.00 43.09 345 ALA A CA 1
ATOM 2768 C C . ALA A 1 345 ? -35.306 -7.155 25.008 1.00 43.09 345 ALA A C 1
ATOM 2770 O O . ALA A 1 345 ? -36.301 -6.690 25.558 1.00 43.09 345 ALA A O 1
ATOM 2771 N N . ALA A 1 346 ? -34.885 -8.406 25.229 1.00 40.28 346 ALA A N 1
ATOM 2772 C CA . ALA A 1 346 ? -35.507 -9.353 26.158 1.00 40.28 346 ALA A CA 1
ATOM 2773 C C . ALA A 1 346 ? -34.689 -9.582 27.449 1.00 40.28 346 ALA A C 1
ATOM 2775 O O . ALA A 1 346 ? -35.110 -10.375 28.293 1.00 40.28 346 ALA A O 1
ATOM 2776 N N . LEU A 1 347 ? -33.538 -8.913 27.582 1.00 38.59 347 LEU A N 1
ATOM 2777 C CA . LEU A 1 347 ? -32.715 -8.798 28.793 1.00 38.59 347 LEU A CA 1
ATOM 2778 C C . LEU A 1 347 ? -32.952 -7.424 29.422 1.00 38.59 347 LEU A C 1
ATOM 2780 O O . LEU A 1 347 ? -32.908 -7.354 30.670 1.00 38.59 347 LEU A O 1
#

Secondary structure (DSSP, 8-state):
-HHHHHHHHHHHHHTT-S-PPPPTTEEE-TT--EEE-S-HHHHHHHHHHHHHHHHH--HHHHHHHHHHTT--EEEE--SSTTTTPEEEE---HHHHHHHHT-GGGGT-EEE--EEEEE-TTS-EEEEE--GGG-SEEETTSS--SS-HHHHHHHHHHHHHT-S-SSS---PPPPSSS-TTTTT-B-TTT-PBPEEEEE--TT--EEEEEE-HHHHHH-PPP-EEEEHHHHHHHHHHHHHHH--HHHHHHHHHHHHHHHHHHHHHHHHHHHHHHHHHHHHHHHHHHHHTS-TT-HHHHHHHHHHHHHHHHHHHHHHHHHHHHHHHHHTS--HHHHHHHHHHHHHHTT-

Sequence (347 aa):
IRDRNWGAILSRAKRGVFRCMLPIGFVYDADGRVLLDPDQQVQQTIRHFFETFRRVGSAQATARAFREEGVKFPYRVHSGPRKNEIQWLELTFYRAIRTLHNPRYAGAYYYGRATARQRADGGYLRIPKPREQWISFLPNTHPGYLSQEEFERNEMLLQSNCPRQPQRSRGPAREGPALLQGLIICGLCGRLMTINYQRPSRGLVPIYTCDAEHIERGRPVCQRTNGEAIDAAVGNLLVEIVTPAAVAAAVEVQRELQVREDVANRLRRQSVDRARYETDLAHRRYLLVDPENRLVASTLEKVWNEKLQALSRVEADCEAAGASAKSEMTREQQTALQALPKGFAAL

Radius of gyration: 27.32 Å; chains: 1; bounding box: 68×53×78 Å

pLDDT: mean 82.39, std 13.94, range [38.59, 97.56]

InterPro domains:
  IPR011109 DNA-binding recombinase domain [PF07508] (42-157)
  IPR011109 DNA-binding recombinase domain [PS51737] (23-164)
  IPR025827 Recombinase zinc beta ribbon domain [PF13408] (179-234)
  IPR038109 DNA-binding recombinase domain superfamily [G3DSA:3.90.1750.20] (19-190)
  IPR050639 Site-specific recombinase resolvase [PTHR30461] (1-333)